Protein AF-A0AAN9HPF9-F1 (afdb_monomer)

Organism: Crotalaria pallida (NCBI:txid3830)

Foldseek 3Di:
DDDDDDPPPPCPPDDQDDQPLLVLDPCSVVLLVVLQPDPDDDDPVVSRVNSVVRSRVSSVVVCVVPPVPLVVQLVVLVVVLVVLVVVCVVPVVPPVSVVVNVVSVVSNVSSVVSVVSRVVVVVVVVLVVVVVVVDPVNVVVVVVVCVVPDPQWDAAPVRDIDRDPVVVVVSVVVVVCCVVVPDDDPPDDDD

Structure (mmCIF, N/CA/C/O backbone):
data_AF-A0AAN9HPF9-F1
#
_entry.id   AF-A0AAN9HPF9-F1
#
loop_
_atom_site.group_PDB
_atom_site.id
_atom_site.type_symbol
_atom_site.label_atom_id
_atom_site.label_alt_id
_atom_site.label_comp_id
_atom_site.label_asym_id
_atom_site.label_entity_id
_atom_site.label_seq_id
_atom_site.pdbx_PDB_ins_code
_atom_site.Cartn_x
_atom_site.Cartn_y
_atom_site.Cartn_z
_atom_site.occupancy
_atom_site.B_iso_or_equiv
_atom_site.auth_seq_id
_atom_site.auth_comp_id
_atom_site.auth_asym_id
_atom_site.auth_atom_id
_atom_site.pdbx_PDB_model_num
ATOM 1 N N . MET A 1 1 ? -34.714 33.821 -4.380 1.00 34.47 1 MET A N 1
ATOM 2 C CA . MET A 1 1 ? -33.682 33.817 -3.322 1.00 34.47 1 MET A CA 1
ATOM 3 C C . MET A 1 1 ? -33.209 32.380 -3.160 1.00 34.47 1 MET A C 1
ATOM 5 O O . MET A 1 1 ? -33.927 31.572 -2.591 1.00 34.47 1 MET A O 1
ATOM 9 N N . ILE A 1 2 ? -32.100 32.025 -3.813 1.00 29.34 2 ILE A N 1
ATOM 10 C CA . ILE A 1 2 ? -31.586 30.650 -3.874 1.00 29.34 2 ILE A CA 1
ATOM 11 C C . ILE A 1 2 ? -30.596 30.497 -2.726 1.00 29.34 2 ILE A C 1
ATOM 13 O O . ILE A 1 2 ? -29.579 31.186 -2.695 1.00 29.34 2 ILE A O 1
ATOM 17 N N . ILE A 1 3 ? -30.919 29.636 -1.765 1.00 29.16 3 ILE A N 1
ATOM 18 C CA . ILE A 1 3 ? -30.018 29.304 -0.664 1.00 29.16 3 ILE A CA 1
ATOM 19 C C . ILE A 1 3 ? -28.915 28.422 -1.253 1.00 29.16 3 ILE A C 1
ATOM 21 O O . ILE A 1 3 ? -29.118 27.238 -1.517 1.00 29.16 3 ILE A O 1
ATOM 25 N N . GLN A 1 4 ? -27.766 29.037 -1.530 1.00 24.73 4 GLN A N 1
ATOM 26 C CA . GLN A 1 4 ? -26.534 28.328 -1.842 1.00 24.73 4 GLN A CA 1
ATOM 27 C C . GLN A 1 4 ? -25.999 27.705 -0.553 1.00 24.73 4 GLN A C 1
ATOM 29 O O . GLN A 1 4 ? -25.743 28.403 0.427 1.00 24.73 4 GLN A O 1
ATOM 34 N N . TRP A 1 5 ? -25.819 26.388 -0.557 1.00 29.19 5 TRP A N 1
ATOM 35 C CA . TRP A 1 5 ? -25.081 25.699 0.491 1.00 29.19 5 TRP A CA 1
ATOM 36 C C . TRP A 1 5 ? -23.593 25.900 0.223 1.00 29.19 5 TRP A C 1
ATOM 38 O O . TRP A 1 5 ? -23.026 25.266 -0.665 1.00 29.19 5 TRP A O 1
ATOM 48 N N . THR A 1 6 ? -22.949 26.792 0.971 1.00 28.62 6 THR A N 1
ATOM 49 C CA . THR A 1 6 ? -21.491 26.810 1.052 1.00 28.62 6 THR A CA 1
ATOM 50 C C . THR A 1 6 ? -21.072 25.600 1.875 1.00 28.62 6 THR A C 1
ATOM 52 O O . THR A 1 6 ? -21.282 25.531 3.086 1.00 28.62 6 THR A O 1
ATOM 55 N N . THR A 1 7 ? -20.523 24.586 1.210 1.00 32.88 7 THR A N 1
ATOM 56 C CA . THR A 1 7 ? -19.863 23.482 1.902 1.00 32.88 7 THR A CA 1
ATOM 57 C C . THR A 1 7 ? -18.667 24.088 2.623 1.00 32.88 7 THR A C 1
ATOM 59 O O . THR A 1 7 ? -17.682 24.477 2.000 1.00 32.88 7 THR A O 1
ATOM 62 N N . ASN A 1 8 ? -18.796 24.263 3.935 1.00 30.77 8 ASN A N 1
ATOM 63 C CA . ASN A 1 8 ? -17.713 24.702 4.794 1.00 30.77 8 ASN A CA 1
ATOM 64 C C . ASN A 1 8 ? -16.688 23.557 4.836 1.00 30.77 8 ASN A C 1
ATOM 66 O O . ASN A 1 8 ? -16.769 22.678 5.693 1.00 30.77 8 ASN A O 1
ATOM 70 N N . ASP A 1 9 ? -15.784 23.526 3.849 1.00 37.81 9 ASP A N 1
ATOM 71 C CA . ASP A 1 9 ? -14.597 22.667 3.795 1.00 37.81 9 ASP A CA 1
ATOM 72 C C . ASP A 1 9 ? -13.624 23.154 4.873 1.00 37.81 9 ASP A C 1
ATOM 74 O O . ASP A 1 9 ? -12.582 23.761 4.626 1.00 37.81 9 ASP A O 1
ATOM 78 N N . ASN A 1 10 ? -14.031 22.948 6.123 1.00 35.84 10 ASN A N 1
ATOM 79 C CA . ASN A 1 10 ? -13.216 23.183 7.289 1.00 35.84 10 ASN A CA 1
ATOM 80 C C . ASN A 1 10 ? -12.222 22.017 7.349 1.00 35.84 10 ASN A C 1
ATOM 82 O O . ASN A 1 10 ? -12.396 21.063 8.114 1.00 35.84 10 ASN A O 1
ATOM 86 N N . ARG A 1 11 ? -11.204 22.070 6.477 1.00 43.28 11 ARG A N 1
ATOM 87 C CA . ARG A 1 11 ? -10.035 21.187 6.469 1.00 43.28 11 ARG A CA 1
ATOM 88 C C . ARG A 1 11 ? -9.267 21.375 7.772 1.00 43.28 11 ARG A C 1
ATOM 90 O O . ARG A 1 11 ? -8.202 21.985 7.812 1.00 43.28 11 ARG A O 1
ATOM 97 N N . ARG A 1 12 ? -9.791 20.811 8.861 1.00 42.09 12 ARG A N 1
ATOM 98 C CA . ARG A 1 12 ? -8.960 20.367 9.978 1.00 42.09 12 ARG A CA 1
ATOM 99 C C . ARG A 1 12 ? -7.917 19.460 9.342 1.00 42.09 12 ARG A C 1
ATOM 101 O O . ARG A 1 12 ? -8.286 18.406 8.826 1.00 42.09 12 ARG A O 1
ATOM 108 N N . GLY A 1 13 ? -6.668 19.927 9.275 1.00 43.53 13 GLY A N 1
ATOM 109 C CA . GLY A 1 13 ? -5.581 19.220 8.603 1.00 43.53 13 GLY A CA 1
ATOM 110 C C . GLY A 1 13 ? -5.638 17.743 8.965 1.00 43.53 13 GLY A C 1
ATOM 111 O O . GLY A 1 13 ? -5.653 17.403 10.150 1.00 43.53 13 GLY A O 1
ATOM 112 N N . HIS A 1 14 ? -5.791 16.881 7.958 1.00 50.06 14 HIS A N 1
ATOM 113 C CA . HIS A 1 14 ? -5.946 15.454 8.196 1.00 50.06 14 HIS A CA 1
ATOM 114 C C . HIS A 1 14 ? -4.788 14.976 9.076 1.00 50.06 14 HIS A C 1
ATOM 116 O O . HIS A 1 14 ? -3.621 15.247 8.776 1.00 50.06 14 HIS A O 1
ATOM 122 N N . SER A 1 15 ? -5.101 14.305 10.190 1.00 56.44 15 SER A N 1
ATOM 123 C CA . SER A 1 15 ? -4.055 13.664 10.979 1.00 56.44 15 SER A CA 1
ATOM 124 C C . SER A 1 15 ? -3.318 12.686 10.069 1.00 56.44 15 SER A C 1
ATOM 126 O O . SER A 1 15 ? -3.923 12.039 9.209 1.00 56.44 15 SER A O 1
ATOM 128 N N . PHE A 1 16 ? -1.994 12.626 10.210 1.00 61.62 16 PHE A N 1
ATOM 129 C CA . PHE A 1 16 ? -1.206 11.658 9.463 1.00 61.62 16 PHE A CA 1
ATOM 130 C C . PHE A 1 16 ? -1.723 10.262 9.795 1.00 61.62 16 PHE A C 1
ATOM 132 O O . PHE A 1 16 ? -1.747 9.866 10.961 1.00 61.62 16 PHE A O 1
ATOM 139 N N . LYS A 1 17 ? -2.163 9.548 8.762 1.00 67.62 17 LYS A N 1
ATOM 140 C CA . LYS A 1 17 ? -2.525 8.143 8.857 1.00 67.62 17 LYS A CA 1
ATOM 141 C C . LYS A 1 17 ? -1.355 7.361 8.306 1.00 67.62 17 LYS A C 1
ATOM 143 O O . LYS A 1 17 ? -0.981 7.542 7.151 1.00 67.62 17 LYS A O 1
ATOM 148 N N . PHE A 1 18 ? -0.772 6.538 9.163 1.00 72.12 18 PHE A N 1
ATOM 149 C CA . PHE A 1 18 ? 0.248 5.599 8.746 1.00 72.12 18 PHE A CA 1
ATOM 150 C C . PHE A 1 18 ? -0.359 4.632 7.737 1.00 72.12 18 PHE A C 1
ATOM 152 O O . PHE A 1 18 ? -1.427 4.084 8.006 1.00 72.12 18 PHE A O 1
ATOM 159 N N . LEU A 1 19 ? 0.286 4.465 6.586 1.00 76.50 19 LEU A N 1
ATOM 160 C CA . LEU A 1 19 ? -0.176 3.555 5.550 1.00 76.50 19 LEU A CA 1
ATOM 161 C C . LEU A 1 19 ? 0.697 2.306 5.564 1.00 76.50 19 LEU A C 1
ATOM 163 O O . LEU A 1 19 ? 1.917 2.404 5.440 1.00 76.50 19 LEU A O 1
ATOM 167 N N . ASP A 1 20 ? 0.070 1.144 5.724 1.00 79.69 20 ASP A N 1
ATOM 168 C CA . ASP A 1 20 ? 0.784 -0.111 5.979 1.00 79.69 20 ASP A CA 1
ATOM 169 C C . ASP A 1 20 ? 1.666 -0.510 4.789 1.00 79.69 20 ASP A C 1
ATOM 171 O O . ASP A 1 20 ? 2.733 -1.091 4.972 1.00 79.69 20 ASP A O 1
ATOM 175 N N . HIS A 1 21 ? 1.280 -0.136 3.565 1.00 79.00 21 HIS A N 1
ATOM 176 C CA . HIS A 1 21 ? 2.067 -0.424 2.364 1.00 79.00 21 HIS A CA 1
ATOM 177 C C . HIS A 1 21 ? 3.417 0.299 2.344 1.00 79.00 21 HIS A C 1
ATOM 179 O O . HIS A 1 21 ? 4.320 -0.164 1.659 1.00 79.00 21 HIS A O 1
ATOM 185 N N . LEU A 1 22 ? 3.591 1.381 3.116 1.00 79.75 22 LEU A N 1
ATOM 186 C CA . LEU A 1 22 ? 4.892 2.043 3.245 1.00 79.75 22 LEU A CA 1
ATOM 187 C C . LEU A 1 22 ? 5.925 1.100 3.860 1.00 79.75 22 LEU A C 1
ATOM 189 O O . LEU A 1 22 ? 7.080 1.159 3.478 1.00 79.75 22 LEU A O 1
ATOM 193 N N . THR A 1 23 ? 5.523 0.181 4.742 1.00 80.81 23 THR A N 1
ATOM 194 C CA . THR A 1 23 ? 6.451 -0.803 5.334 1.00 80.81 23 THR A CA 1
ATOM 195 C C . THR A 1 23 ? 6.979 -1.828 4.338 1.00 80.81 23 THR A C 1
ATOM 197 O O . THR A 1 23 ? 7.963 -2.502 4.627 1.00 80.81 23 THR A O 1
ATOM 200 N N . LEU A 1 24 ? 6.326 -1.955 3.181 1.00 75.94 24 LEU A N 1
ATOM 201 C CA . LEU A 1 24 ? 6.746 -2.854 2.113 1.00 75.94 24 LEU A CA 1
ATOM 202 C C . LEU A 1 24 ? 7.805 -2.211 1.209 1.00 75.94 24 LEU A C 1
ATOM 204 O O . LEU A 1 24 ? 8.430 -2.918 0.423 1.00 75.94 24 LEU A O 1
ATOM 208 N N . ASP A 1 25 ? 8.005 -0.893 1.303 1.00 77.50 25 ASP A N 1
ATOM 209 C CA . ASP A 1 25 ? 9.028 -0.193 0.533 1.00 77.50 25 ASP A CA 1
ATOM 210 C C . ASP A 1 25 ? 10.413 -0.429 1.140 1.00 77.50 25 ASP A C 1
ATOM 212 O O . ASP A 1 25 ? 10.617 -0.247 2.343 1.00 77.50 25 ASP A O 1
ATOM 216 N N . SER A 1 26 ? 11.396 -0.751 0.302 1.00 78.75 26 SER A N 1
ATOM 217 C CA . SER A 1 26 ? 12.798 -0.820 0.718 1.00 78.75 26 SER A CA 1
ATOM 218 C C . SER A 1 26 ? 13.312 0.517 1.266 1.00 78.75 26 SER A C 1
ATOM 220 O O . SER A 1 26 ? 14.105 0.524 2.200 1.00 78.75 26 SER A O 1
ATOM 222 N N . GLU A 1 27 ? 12.826 1.651 0.748 1.00 80.56 27 GLU A N 1
ATOM 223 C CA . GLU A 1 27 ? 13.238 2.995 1.185 1.00 80.56 27 GLU A CA 1
ATOM 224 C C . GLU A 1 27 ? 12.603 3.429 2.512 1.00 80.56 27 GLU A C 1
ATOM 226 O O . GLU A 1 27 ? 12.987 4.460 3.073 1.00 80.56 27 GLU A O 1
ATOM 231 N N . PHE A 1 28 ? 11.630 2.684 3.041 1.00 83.62 28 PHE A N 1
ATOM 232 C CA . PHE A 1 28 ? 10.954 3.058 4.281 1.00 83.62 28 PHE A CA 1
ATOM 233 C C . PHE A 1 28 ? 11.899 3.049 5.477 1.00 83.62 28 PHE A C 1
ATOM 235 O O . PHE A 1 28 ? 11.972 4.038 6.208 1.00 83.62 28 PHE A O 1
ATOM 242 N N . LEU A 1 29 ? 12.639 1.953 5.666 1.00 83.75 29 LEU A N 1
ATOM 243 C CA . LEU A 1 29 ? 13.568 1.829 6.788 1.00 83.75 29 LEU A CA 1
ATOM 244 C C . LEU A 1 29 ? 14.705 2.843 6.681 1.00 83.75 29 LEU A C 1
ATOM 246 O O . LEU A 1 29 ? 15.031 3.473 7.684 1.00 83.75 29 LEU A O 1
ATOM 250 N N . ASP A 1 30 ? 15.232 3.066 5.478 1.00 85.44 30 ASP A N 1
ATOM 251 C CA . ASP A 1 30 ? 16.292 4.048 5.237 1.00 85.44 30 ASP A CA 1
ATOM 252 C C . ASP A 1 30 ? 15.817 5.472 5.555 1.00 85.44 30 ASP A C 1
ATOM 254 O O . ASP A 1 30 ? 16.490 6.223 6.265 1.00 85.44 30 ASP A O 1
ATOM 258 N N . THR A 1 31 ? 14.610 5.827 5.102 1.00 81.62 31 THR A N 1
ATOM 259 C CA . THR A 1 31 ? 13.996 7.136 5.368 1.00 81.62 31 THR A CA 1
ATOM 260 C C . THR A 1 31 ? 13.761 7.336 6.864 1.00 81.62 31 THR A C 1
ATOM 262 O O . THR A 1 31 ? 14.096 8.385 7.415 1.00 81.62 31 THR A O 1
ATOM 265 N N . VAL A 1 32 ? 13.221 6.324 7.552 1.00 84.25 32 VAL A N 1
ATOM 266 C CA . VAL A 1 32 ? 12.986 6.382 9.000 1.00 84.25 32 VAL A CA 1
ATOM 267 C C . VAL A 1 32 ? 14.307 6.483 9.753 1.00 84.25 32 VAL A C 1
ATOM 269 O O . VAL A 1 32 ? 14.435 7.336 10.624 1.00 84.25 32 VAL A O 1
ATOM 272 N N . GLN A 1 33 ? 15.308 5.672 9.412 1.00 85.50 33 GLN A N 1
ATOM 273 C CA . GLN A 1 33 ? 16.602 5.674 10.090 1.00 85.50 33 GLN A CA 1
ATOM 274 C C . GLN A 1 33 ? 17.342 7.001 9.908 1.00 85.50 33 GLN A C 1
ATOM 276 O O . GLN A 1 33 ? 17.985 7.473 10.849 1.00 85.50 33 GLN A O 1
ATOM 281 N N . HIS A 1 34 ? 17.245 7.611 8.726 1.00 83.12 34 HIS A N 1
ATOM 282 C CA . HIS A 1 34 ? 17.829 8.918 8.460 1.00 83.12 34 HIS A CA 1
ATOM 283 C C . HIS A 1 34 ? 17.152 10.021 9.288 1.00 83.12 34 HIS A C 1
ATOM 285 O O . HIS A 1 34 ? 17.839 10.807 9.937 1.00 83.12 34 HIS A O 1
ATOM 291 N N . LEU A 1 35 ? 15.816 10.032 9.334 1.00 82.00 35 LEU A N 1
ATOM 292 C CA . LEU A 1 35 ? 15.024 11.054 10.032 1.00 82.00 35 LEU A CA 1
ATOM 293 C C . LEU A 1 35 ? 14.938 10.846 11.552 1.00 82.00 35 LEU A C 1
ATOM 295 O O . LEU A 1 35 ? 14.602 11.774 12.284 1.00 82.00 35 LEU A O 1
ATOM 299 N N . TRP A 1 36 ? 15.239 9.643 12.047 1.00 82.81 36 TRP A N 1
ATOM 300 C CA . TRP A 1 36 ? 15.218 9.318 13.478 1.00 82.81 36 TRP A CA 1
ATOM 301 C C . TRP A 1 36 ? 16.403 9.902 14.254 1.00 82.81 36 TRP A C 1
ATOM 303 O O . TRP A 1 36 ? 16.372 9.971 15.483 1.00 82.81 36 TRP A O 1
ATOM 313 N N . ARG A 1 37 ? 17.470 10.322 13.566 1.00 74.62 37 ARG A N 1
ATOM 314 C CA . ARG A 1 37 ? 18.684 10.850 14.200 1.00 74.62 37 ARG A CA 1
ATOM 315 C C . ARG A 1 37 ? 18.505 12.313 14.603 1.00 74.62 37 ARG A C 1
ATOM 317 O O . ARG A 1 37 ? 19.059 13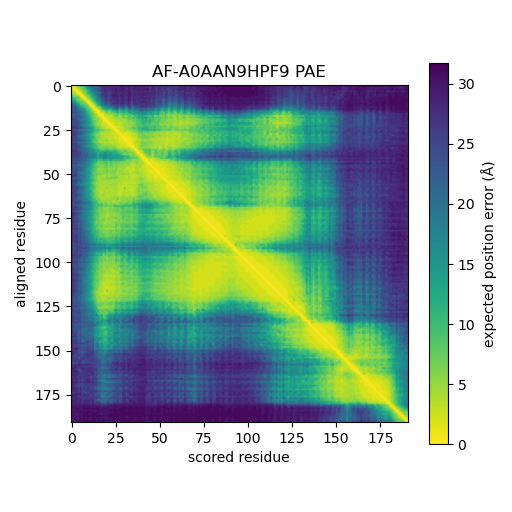.213 13.983 1.00 74.62 37 ARG A O 1
ATOM 324 N N . TYR A 1 38 ? 17.747 12.550 15.671 1.00 71.88 38 TYR A N 1
ATOM 325 C CA . TYR A 1 38 ? 17.700 13.861 16.311 1.00 71.88 38 TYR A CA 1
ATOM 326 C C . TYR A 1 38 ? 18.772 13.985 17.406 1.00 71.88 38 TYR A C 1
ATOM 328 O O . TYR A 1 38 ? 18.664 13.403 18.491 1.00 71.88 38 TYR A O 1
ATOM 336 N N . GLU A 1 39 ? 19.800 14.786 17.125 1.00 68.38 39 GLU A N 1
ATOM 337 C CA . GLU A 1 39 ? 20.907 15.104 18.043 1.00 68.38 39 GLU A CA 1
ATOM 338 C C . GLU A 1 39 ? 20.693 16.413 18.826 1.00 68.38 39 GLU A C 1
ATOM 340 O O . GLU A 1 39 ? 21.634 16.985 19.363 1.00 68.38 39 GLU A O 1
ATOM 345 N N . GLY A 1 40 ? 19.456 16.914 18.906 1.00 70.88 40 GLY A N 1
ATOM 346 C CA . GLY A 1 40 ? 19.167 18.138 19.655 1.00 70.88 40 GLY A CA 1
ATOM 347 C C . GLY A 1 40 ? 19.196 17.961 21.177 1.00 70.88 40 GLY A C 1
ATOM 348 O O . GLY A 1 40 ? 18.996 16.864 21.711 1.00 70.88 40 GLY A O 1
ATOM 349 N N . GLU A 1 41 ? 19.401 19.075 21.879 1.00 73.38 41 GLU A N 1
ATOM 350 C CA . GLU A 1 41 ? 19.368 19.141 23.341 1.00 73.38 41 GLU A CA 1
ATOM 351 C C . GLU A 1 41 ? 17.941 18.971 23.890 1.00 73.38 41 GLU A C 1
ATOM 353 O O . GLU A 1 41 ? 16.961 19.467 23.329 1.00 73.38 41 GLU A O 1
ATOM 358 N N . GLY A 1 42 ? 17.812 18.253 25.008 1.00 79.25 42 GLY A N 1
ATOM 359 C CA . GLY A 1 42 ? 16.541 18.039 25.699 1.00 79.25 42 GLY A CA 1
ATOM 360 C C . GLY A 1 42 ? 16.482 16.713 26.455 1.00 79.25 42 GLY A C 1
ATOM 361 O O . GLY A 1 42 ? 17.362 15.858 26.335 1.00 79.25 42 GLY A O 1
ATOM 362 N N . CYS A 1 43 ? 15.419 16.520 27.240 1.00 83.75 43 CYS A N 1
ATOM 363 C CA . CYS A 1 43 ? 15.184 15.252 27.928 1.00 83.75 43 CYS A CA 1
ATOM 364 C C . CYS A 1 43 ? 14.874 14.125 26.925 1.00 83.75 43 CYS A C 1
ATOM 366 O O . CYS A 1 43 ? 14.443 14.373 25.796 1.00 83.75 43 CYS A O 1
ATOM 368 N N . A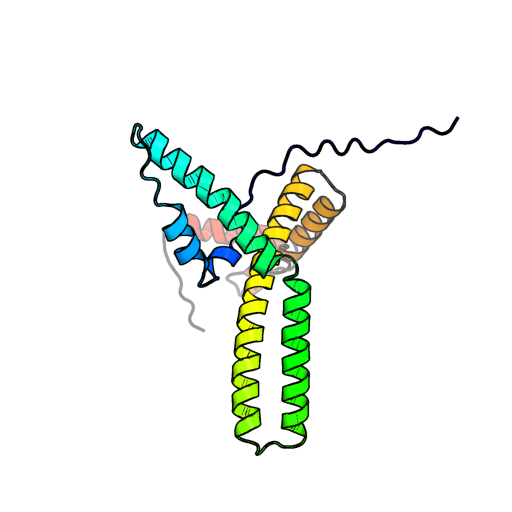LA A 1 44 ? 15.058 12.869 27.339 1.00 82.56 44 ALA A N 1
ATOM 369 C CA . ALA A 1 44 ? 14.851 11.707 26.469 1.00 82.56 44 ALA A CA 1
ATOM 370 C C . ALA A 1 44 ? 13.463 11.698 25.794 1.00 82.56 44 ALA A C 1
ATOM 372 O O . ALA A 1 44 ? 13.361 11.427 24.599 1.00 82.56 44 ALA A O 1
ATOM 373 N N . MET A 1 45 ? 12.409 12.079 26.528 1.00 84.31 45 MET A N 1
ATOM 374 C CA . MET A 1 45 ? 11.045 12.174 25.994 1.00 84.31 45 MET A CA 1
ATOM 375 C C . MET A 1 45 ? 10.911 13.257 24.914 1.00 84.31 45 MET A C 1
ATOM 377 O O . MET A 1 45 ? 10.261 13.042 23.895 1.00 84.31 45 MET A O 1
ATOM 381 N N . PHE A 1 46 ? 11.560 14.410 25.100 1.00 82.81 46 PHE A N 1
ATOM 382 C CA . PHE A 1 46 ? 11.560 15.489 24.113 1.00 82.81 46 PHE A CA 1
ATOM 383 C C . PHE A 1 46 ? 12.280 15.068 22.829 1.00 82.81 46 PHE A C 1
ATOM 385 O O . PHE A 1 46 ? 11.753 15.262 21.736 1.00 82.81 46 PHE A O 1
ATOM 392 N N . ARG A 1 47 ? 13.443 14.419 22.952 1.00 82.00 47 ARG A N 1
ATOM 393 C CA . ARG A 1 47 ? 14.207 13.904 21.803 1.00 82.00 47 ARG A CA 1
ATOM 394 C C . ARG A 1 47 ? 13.417 12.855 21.021 1.00 82.00 47 ARG A C 1
ATOM 396 O O . ARG A 1 47 ? 13.382 12.900 19.793 1.00 82.00 47 ARG A O 1
ATOM 403 N N . PHE A 1 48 ? 12.728 11.959 21.726 1.00 81.81 48 PHE A N 1
ATOM 404 C 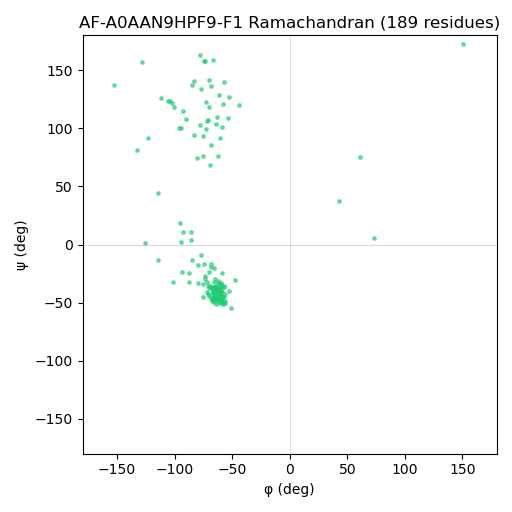CA . PHE A 1 48 ? 11.835 10.971 21.123 1.00 81.81 48 PHE A CA 1
ATOM 405 C C . PHE A 1 48 ? 10.671 11.629 20.364 1.00 81.81 48 PHE A C 1
ATOM 407 O O . PHE A 1 48 ? 10.464 11.345 19.185 1.00 81.81 48 PHE A O 1
ATOM 414 N N . MET A 1 49 ? 9.962 12.569 20.999 1.00 83.38 49 MET A N 1
ATOM 415 C CA . MET A 1 49 ? 8.856 13.300 20.368 1.00 83.38 49 MET A CA 1
ATOM 416 C C . MET A 1 49 ? 9.312 14.077 19.127 1.00 83.38 49 MET A C 1
ATOM 418 O O . MET A 1 49 ? 8.664 14.001 18.085 1.00 83.38 49 MET A O 1
ATOM 422 N N . ARG A 1 50 ? 10.462 14.760 19.192 1.00 83.00 50 ARG A N 1
ATOM 423 C CA . ARG A 1 50 ? 11.042 15.473 18.043 1.00 83.00 50 ARG A CA 1
ATOM 424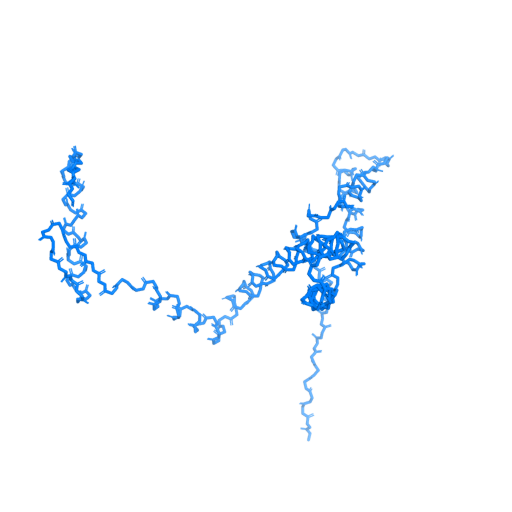 C C . ARG A 1 50 ? 11.432 14.550 16.897 1.00 83.00 50 ARG A C 1
ATOM 426 O O . ARG A 1 50 ? 11.287 14.938 15.740 1.00 83.00 50 ARG A O 1
ATOM 433 N N . SER A 1 51 ? 11.903 13.345 17.202 1.00 81.38 51 SER A N 1
ATOM 434 C CA . SER A 1 51 ? 12.229 12.340 16.184 1.00 81.38 51 SER A CA 1
ATOM 435 C C . SER A 1 51 ? 10.960 11.852 15.472 1.00 81.38 51 SER A C 1
ATOM 437 O O . SER A 1 51 ? 10.922 11.772 14.246 1.00 81.38 51 SER A O 1
ATOM 439 N N . LEU A 1 52 ? 9.870 11.619 16.215 1.00 81.75 52 LEU A N 1
ATOM 440 C CA . LEU A 1 52 ? 8.567 11.272 15.632 1.00 81.75 52 LEU A CA 1
ATOM 441 C C . LEU A 1 52 ? 7.974 12.405 14.780 1.00 81.75 52 LEU A C 1
ATOM 443 O O . LEU A 1 52 ? 7.418 12.148 13.710 1.00 81.75 52 LEU A O 1
ATOM 447 N N . GLU A 1 53 ? 8.108 13.657 15.225 1.00 82.56 53 GLU A N 1
ATOM 448 C CA . GLU A 1 53 ? 7.667 14.829 14.459 1.00 82.56 53 GLU A CA 1
ATOM 449 C C . GLU A 1 53 ? 8.400 14.964 13.117 1.00 82.56 53 GLU A C 1
ATOM 451 O O . GLU A 1 53 ? 7.782 15.398 12.147 1.00 82.56 53 GLU A O 1
ATOM 456 N N . GLN A 1 54 ? 9.671 14.556 13.039 1.00 82.94 54 GLN A N 1
ATOM 457 C CA . GLN A 1 54 ? 10.482 14.592 11.814 1.00 82.94 54 GLN A CA 1
ATOM 458 C C . GLN A 1 54 ? 10.191 13.438 10.855 1.00 82.94 54 GLN A C 1
ATOM 460 O O . GLN A 1 54 ? 10.212 13.630 9.640 1.00 82.94 54 GLN A O 1
ATOM 465 N N . ILE A 1 55 ? 9.854 12.254 11.372 1.00 84.94 55 ILE A N 1
ATOM 466 C CA . ILE A 1 55 ? 9.453 11.124 10.523 1.00 84.94 55 ILE A CA 1
ATOM 467 C C . ILE A 1 55 ? 8.176 11.452 9.746 1.00 84.94 55 ILE A C 1
ATOM 469 O O . ILE A 1 55 ? 8.058 11.117 8.569 1.00 84.94 55 ILE A O 1
ATOM 473 N N . LYS A 1 56 ? 7.208 12.110 10.392 1.00 81.81 56 LYS A N 1
ATOM 474 C CA . LYS A 1 56 ? 5.890 12.396 9.810 1.00 81.81 56 LYS A CA 1
ATOM 475 C C . LYS A 1 56 ? 5.951 13.067 8.421 1.00 81.81 56 LYS A C 1
ATOM 477 O O . LYS A 1 56 ? 5.337 12.519 7.506 1.00 81.81 56 LYS A O 1
ATOM 482 N N . PRO A 1 57 ? 6.647 14.202 8.205 1.00 82.75 57 PRO A N 1
ATOM 483 C CA . PRO A 1 57 ? 6.766 14.802 6.877 1.00 82.75 57 PRO A CA 1
ATOM 484 C C . PRO A 1 57 ? 7.518 13.903 5.889 1.00 82.75 57 PRO A C 1
ATOM 486 O O . PRO A 1 57 ? 7.106 13.828 4.737 1.00 82.75 57 PRO A O 1
ATOM 489 N N . GLY A 1 58 ? 8.543 13.168 6.332 1.00 83.25 58 GLY A N 1
ATOM 490 C CA . GLY A 1 58 ? 9.269 12.228 5.473 1.00 83.25 58 GLY A CA 1
ATOM 491 C C . GLY A 1 58 ? 8.403 11.082 4.955 1.00 83.25 58 GLY A C 1
ATOM 492 O O . GLY A 1 58 ? 8.464 10.744 3.777 1.00 83.25 58 GLY A O 1
ATOM 493 N N . LEU A 1 59 ? 7.531 10.526 5.800 1.00 81.94 59 LEU A N 1
ATOM 494 C CA . LEU A 1 59 ? 6.577 9.495 5.383 1.00 81.94 59 LEU A CA 1
ATOM 495 C C . LEU A 1 59 ? 5.472 10.049 4.481 1.00 81.94 59 LEU A C 1
ATOM 497 O O . LEU A 1 59 ? 5.030 9.357 3.565 1.00 81.94 59 LEU A O 1
ATOM 501 N N . ILE A 1 60 ? 5.022 11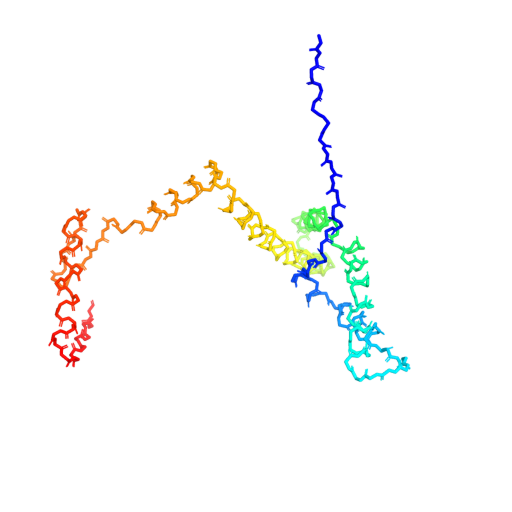.287 4.716 1.00 81.50 60 ILE A N 1
ATOM 502 C CA . ILE A 1 60 ? 4.070 11.961 3.821 1.00 81.50 60 ILE A CA 1
ATOM 503 C C . ILE A 1 60 ? 4.692 12.135 2.436 1.00 81.50 60 ILE A C 1
ATOM 505 O O . ILE A 1 60 ? 4.046 11.818 1.440 1.00 81.50 60 ILE A O 1
ATOM 509 N N . ASP A 1 61 ? 5.933 12.606 2.379 1.00 83.44 61 ASP A N 1
ATOM 510 C CA . ASP A 1 61 ? 6.664 12.829 1.137 1.00 83.44 61 ASP A CA 1
ATOM 511 C C . ASP A 1 61 ? 6.946 11.510 0.395 1.00 83.44 61 ASP A C 1
ATOM 513 O O . ASP A 1 61 ? 6.638 11.394 -0.790 1.00 83.44 61 ASP A O 1
ATOM 517 N N . LEU A 1 62 ? 7.397 10.463 1.097 1.00 82.44 62 LEU A N 1
ATOM 518 C CA . LEU A 1 62 ? 7.564 9.123 0.519 1.00 82.44 62 LEU A CA 1
ATOM 519 C C . LEU A 1 62 ? 6.248 8.603 -0.081 1.00 82.44 62 LEU A C 1
ATOM 521 O O . LEU A 1 62 ? 6.214 8.130 -1.220 1.00 82.44 62 LEU A O 1
ATOM 525 N N . ASN A 1 63 ? 5.142 8.757 0.650 1.00 82.38 63 ASN A N 1
ATOM 526 C CA . ASN A 1 63 ? 3.825 8.365 0.166 1.00 82.38 63 ASN A CA 1
ATOM 527 C C . ASN A 1 63 ? 3.394 9.170 -1.070 1.00 82.38 63 ASN A C 1
ATOM 529 O O . ASN A 1 63 ? 2.883 8.599 -2.032 1.00 82.38 63 ASN A O 1
ATOM 533 N N . GLN A 1 64 ? 3.616 10.485 -1.072 1.00 79.25 64 GLN A N 1
ATOM 534 C CA . GLN A 1 64 ? 3.272 11.348 -2.203 1.00 79.25 64 GLN A CA 1
ATOM 535 C C . GLN A 1 64 ? 4.108 11.039 -3.448 1.00 79.25 64 GLN A C 1
ATOM 537 O O . GLN A 1 64 ? 3.559 11.009 -4.547 1.00 79.25 64 GLN A O 1
ATOM 542 N N . ARG A 1 65 ? 5.407 10.774 -3.287 1.00 79.44 65 ARG A N 1
ATOM 543 C CA . ARG A 1 65 ? 6.318 10.464 -4.396 1.00 79.44 65 ARG A CA 1
ATOM 544 C C . ARG A 1 65 ? 6.035 9.099 -5.016 1.00 79.44 65 ARG A C 1
ATOM 546 O O . ARG A 1 65 ? 6.024 8.955 -6.240 1.00 79.44 65 ARG A O 1
ATOM 553 N N . LYS A 1 66 ? 5.807 8.077 -4.190 1.00 73.75 66 LYS A N 1
ATOM 554 C CA . LYS A 1 66 ? 5.736 6.695 -4.680 1.00 73.75 66 LYS A CA 1
ATOM 555 C C . LYS A 1 66 ? 4.328 6.146 -4.838 1.00 73.75 66 LYS A C 1
ATOM 557 O O . LYS A 1 66 ? 4.105 5.383 -5.774 1.00 73.75 66 LYS A O 1
ATOM 562 N N . TYR A 1 67 ? 3.385 6.561 -4.006 1.00 72.62 67 TYR A N 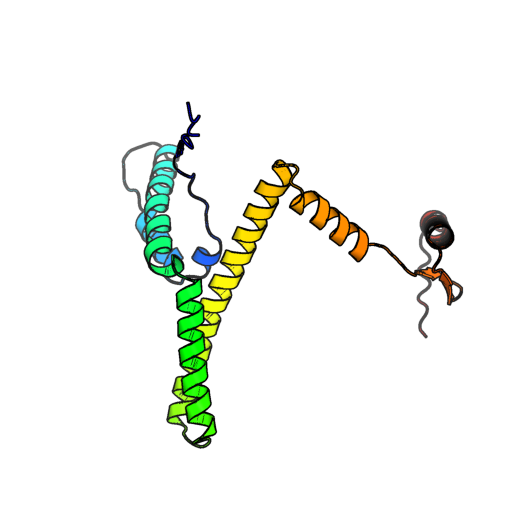1
ATOM 563 C CA . TYR A 1 67 ? 2.119 5.846 -3.846 1.00 72.62 67 TYR A CA 1
ATOM 564 C C . TYR A 1 67 ? 0.873 6.709 -4.063 1.00 72.62 67 TYR A C 1
ATOM 566 O O . TYR A 1 67 ? -0.238 6.195 -3.977 1.00 72.62 67 TYR A O 1
ATOM 574 N N . ARG A 1 68 ? 1.030 7.998 -4.396 1.00 75.94 68 ARG A N 1
ATOM 575 C CA . ARG A 1 68 ? -0.101 8.889 -4.708 1.00 75.94 68 ARG A CA 1
ATOM 576 C C . ARG A 1 68 ? -0.976 8.352 -5.841 1.00 75.94 68 ARG A C 1
ATOM 578 O O . ARG A 1 68 ? -2.194 8.381 -5.716 1.00 75.94 68 ARG A O 1
ATOM 585 N N . ASP A 1 69 ? -0.341 7.825 -6.884 1.00 81.69 69 ASP A N 1
ATOM 586 C CA . ASP A 1 69 ? -1.001 7.283 -8.074 1.00 81.69 69 ASP A CA 1
ATOM 587 C C . ASP A 1 69 ? -0.767 5.769 -8.185 1.00 81.69 69 ASP A C 1
ATOM 589 O O . ASP A 1 69 ? -0.429 5.249 -9.248 1.00 81.69 69 ASP A O 1
ATOM 593 N N . ILE A 1 70 ? -0.896 5.053 -7.063 1.00 84.50 70 ILE A N 1
ATOM 594 C CA . ILE A 1 70 ? -0.663 3.603 -7.007 1.00 84.50 70 ILE A CA 1
ATOM 595 C C . ILE A 1 70 ? -1.558 2.832 -7.989 1.00 84.50 70 ILE A C 1
ATOM 597 O O . ILE A 1 70 ? -1.083 1.907 -8.638 1.00 84.50 70 ILE A O 1
ATOM 601 N N . ASP A 1 71 ? -2.800 3.286 -8.181 1.00 82.44 71 ASP A N 1
ATOM 602 C CA . ASP A 1 71 ? -3.751 2.706 -9.136 1.00 82.44 71 ASP A CA 1
ATOM 603 C C . ASP A 1 71 ? -3.292 2.890 -10.593 1.00 82.44 71 ASP A C 1
ATOM 605 O O . ASP A 1 71 ? -3.457 2.005 -11.431 1.00 82.44 71 ASP A O 1
ATOM 609 N N . LEU A 1 72 ? -2.695 4.045 -10.913 1.00 86.38 72 LEU A N 1
ATOM 610 C CA . LEU A 1 72 ? -2.152 4.303 -12.247 1.00 86.38 72 LEU A CA 1
ATOM 611 C C . LEU A 1 72 ? -0.886 3.479 -12.484 1.00 86.38 72 LEU A C 1
ATOM 613 O O . LEU A 1 72 ? -0.708 2.941 -13.572 1.00 86.38 72 LEU A O 1
ATOM 617 N N . LYS A 1 73 ? -0.021 3.363 -11.470 1.00 86.19 73 LYS A N 1
ATOM 618 C CA . LYS A 1 73 ? 1.205 2.562 -11.549 1.00 86.19 73 LYS A CA 1
ATOM 619 C C . LYS A 1 73 ? 0.910 1.074 -11.690 1.00 86.19 73 LYS A C 1
ATOM 621 O O . LYS A 1 73 ? 1.584 0.417 -12.474 1.00 86.19 73 LYS A O 1
ATOM 626 N N . GLU A 1 74 ? -0.091 0.556 -10.978 1.00 90.38 74 GLU A N 1
ATOM 627 C CA . GLU A 1 74 ? -0.537 -0.835 -11.123 1.00 90.38 74 GLU A CA 1
ATOM 628 C C . GLU A 1 74 ? -1.004 -1.095 -12.554 1.00 90.38 74 GLU A C 1
ATOM 630 O O . GLU A 1 74 ? -0.500 -2.015 -13.199 1.00 90.38 74 GLU A O 1
ATOM 635 N N . ARG A 1 75 ? -1.843 -0.205 -13.098 1.00 89.88 75 ARG A N 1
ATOM 636 C CA . ARG A 1 75 ? -2.303 -0.307 -14.484 1.00 89.88 75 ARG A CA 1
ATOM 637 C C . ARG A 1 75 ? -1.152 -0.245 -15.481 1.00 89.88 75 ARG A C 1
ATOM 639 O O . ARG A 1 75 ? -1.074 -1.082 -16.364 1.00 89.88 75 ARG A O 1
ATOM 646 N N . GLN A 1 76 ? -0.227 0.698 -15.318 1.00 91.88 76 GLN A N 1
ATOM 647 C CA . GLN A 1 76 ? 0.939 0.816 -16.196 1.00 91.88 76 GLN A CA 1
ATOM 648 C C . GLN A 1 76 ? 1.844 -0.420 -16.133 1.00 91.88 76 GLN A C 1
ATOM 650 O O . GLN A 1 76 ? 2.325 -0.876 -17.167 1.00 91.88 76 GLN A O 1
ATOM 655 N N . ALA A 1 77 ? 2.095 -0.964 -14.939 1.00 91.38 77 ALA A N 1
ATOM 656 C CA . ALA A 1 77 ? 2.899 -2.173 -14.777 1.00 91.38 77 ALA A CA 1
ATOM 657 C C . ALA A 1 77 ? 2.207 -3.392 -15.405 1.00 91.38 77 ALA A C 1
ATOM 659 O O . ALA A 1 77 ? 2.868 -4.229 -16.019 1.00 91.38 77 ALA A O 1
ATOM 660 N N . ARG A 1 78 ? 0.877 -3.457 -15.304 1.00 92.56 78 ARG A N 1
ATOM 661 C CA . ARG A 1 78 ? 0.061 -4.484 -15.947 1.00 92.56 78 ARG A CA 1
ATOM 662 C C . ARG A 1 78 ? 0.084 -4.362 -17.468 1.00 92.56 78 ARG A C 1
ATOM 664 O O . ARG A 1 78 ? 0.395 -5.341 -18.131 1.00 92.56 78 ARG A O 1
ATOM 671 N N . ASP A 1 79 ? -0.145 -3.168 -18.008 1.00 93.88 79 ASP A N 1
ATOM 672 C CA . ASP A 1 79 ? -0.124 -2.916 -19.453 1.00 93.88 79 ASP A CA 1
ATOM 673 C C . ASP A 1 79 ? 1.250 -3.274 -20.052 1.00 93.88 79 ASP A C 1
ATOM 675 O O . ASP A 1 79 ? 1.333 -3.901 -21.107 1.00 93.88 79 ASP A O 1
ATOM 679 N N . LYS A 1 80 ? 2.349 -2.939 -19.356 1.00 92.88 80 LYS A N 1
ATOM 680 C CA . LYS A 1 80 ? 3.705 -3.364 -19.749 1.00 92.88 80 LYS A CA 1
ATOM 681 C C . LYS A 1 80 ? 3.833 -4.888 -19.791 1.00 92.88 80 LYS A C 1
ATOM 683 O O . LYS A 1 80 ? 4.388 -5.419 -20.751 1.00 92.88 80 LYS A O 1
ATOM 688 N N . LEU A 1 81 ? 3.358 -5.580 -18.752 1.00 92.69 81 LEU A N 1
ATOM 689 C CA . LEU A 1 81 ? 3.412 -7.038 -18.674 1.00 92.69 81 LEU A CA 1
ATOM 690 C C . LEU A 1 81 ? 2.602 -7.682 -19.806 1.00 92.69 81 LEU A C 1
ATOM 692 O O . LEU A 1 81 ? 3.108 -8.593 -20.455 1.00 92.69 81 LEU A O 1
ATOM 696 N N . ASP A 1 82 ? 1.406 -7.164 -20.089 1.00 93.25 82 ASP A N 1
ATOM 697 C CA . ASP A 1 82 ? 0.527 -7.648 -21.157 1.00 93.25 82 ASP A CA 1
ATOM 698 C C . ASP A 1 82 ? 1.184 -7.483 -22.540 1.00 93.25 82 ASP A C 1
ATOM 700 O O . ASP A 1 82 ? 1.156 -8.405 -23.356 1.00 93.25 82 ASP A O 1
ATOM 704 N N . VAL A 1 83 ? 1.858 -6.353 -22.792 1.00 93.81 83 VAL A N 1
ATOM 705 C CA . VAL A 1 83 ? 2.618 -6.128 -24.036 1.00 93.81 83 VAL A CA 1
ATOM 706 C C . VAL A 1 83 ? 3.763 -7.132 -24.183 1.00 93.81 83 VAL A C 1
ATOM 708 O O . VAL A 1 83 ? 3.924 -7.727 -25.248 1.00 93.81 83 VAL A O 1
ATOM 711 N N . ILE A 1 84 ? 4.550 -7.350 -23.125 1.00 91.12 84 ILE A N 1
ATOM 712 C CA . ILE A 1 84 ? 5.682 -8.289 -23.158 1.00 91.12 84 ILE A CA 1
ATOM 713 C C . ILE A 1 84 ? 5.185 -9.727 -23.345 1.00 91.12 84 ILE A C 1
ATOM 715 O O . ILE A 1 84 ? 5.772 -10.485 -24.115 1.00 91.12 84 ILE A O 1
ATOM 719 N N . GLN A 1 85 ? 4.091 -10.101 -22.681 1.00 90.75 85 GLN A N 1
ATOM 720 C CA . GLN A 1 85 ? 3.472 -11.414 -22.845 1.00 90.75 85 GLN A CA 1
ATOM 721 C C . GLN A 1 85 ? 2.905 -11.605 -24.254 1.00 90.75 85 GLN A C 1
ATOM 723 O O . GLN A 1 85 ? 3.052 -12.693 -24.803 1.00 90.75 85 GLN A O 1
ATOM 728 N N . GLY A 1 86 ? 2.341 -10.560 -24.869 1.00 90.81 86 GLY A N 1
ATOM 729 C CA . GLY A 1 86 ? 1.942 -10.575 -26.279 1.00 90.81 86 GLY A CA 1
ATOM 730 C C . GLY A 1 86 ? 3.127 -10.827 -27.216 1.00 90.81 86 GLY A C 1
ATOM 731 O O . GLY A 1 86 ? 3.083 -11.743 -28.028 1.00 90.81 86 GLY A O 1
ATOM 732 N N . MET A 1 87 ? 4.240 -10.108 -27.031 1.00 89.00 87 MET A N 1
ATOM 733 C CA . MET A 1 87 ? 5.469 -10.336 -27.814 1.00 89.00 87 MET A CA 1
ATOM 734 C C . MET A 1 87 ? 6.025 -11.759 -27.643 1.00 89.00 87 MET A C 1
ATOM 736 O O . MET A 1 87 ? 6.573 -12.334 -28.580 1.00 89.00 87 MET A O 1
ATOM 740 N N . LEU A 1 88 ? 5.880 -12.341 -26.451 1.00 89.50 88 LEU A N 1
ATOM 741 C CA . LEU A 1 88 ? 6.305 -13.709 -26.155 1.00 89.50 88 LEU A CA 1
ATOM 742 C C . LEU A 1 88 ? 5.378 -14.769 -26.776 1.00 89.50 88 LEU A C 1
ATOM 744 O O . LEU A 1 88 ? 5.821 -15.884 -27.038 1.00 89.50 88 LEU A O 1
ATOM 748 N N . GLN A 1 89 ? 4.099 -14.448 -26.997 1.00 87.50 89 GLN A N 1
ATOM 749 C CA . GLN A 1 89 ? 3.181 -15.318 -27.741 1.00 87.50 89 GLN A CA 1
ATOM 750 C C . GLN A 1 89 ? 3.575 -15.399 -29.220 1.00 87.50 89 GLN A C 1
ATOM 752 O O . GLN A 1 89 ? 3.495 -16.482 -29.800 1.00 87.50 89 GLN A O 1
ATOM 757 N N . ASP A 1 90 ? 4.047 -14.288 -29.792 1.00 87.31 90 ASP A N 1
ATOM 758 C CA . ASP A 1 90 ? 4.512 -14.217 -31.181 1.00 87.31 90 ASP A CA 1
ATOM 759 C C . ASP A 1 90 ? 5.900 -14.865 -31.378 1.00 87.31 90 ASP A C 1
ATOM 761 O O . ASP A 1 90 ? 6.146 -15.486 -32.414 1.00 87.31 90 ASP A O 1
ATOM 765 N N . ASP A 1 91 ? 6.799 -14.779 -30.385 1.00 87.31 91 ASP A N 1
ATOM 766 C CA . ASP A 1 91 ? 8.130 -15.418 -30.396 1.00 87.31 91 ASP A CA 1
ATOM 767 C C . ASP A 1 91 ? 8.443 -16.178 -29.079 1.00 87.31 91 ASP A C 1
ATOM 769 O O . ASP A 1 91 ? 9.162 -15.680 -28.200 1.00 87.31 91 ASP A O 1
ATOM 773 N N . PRO A 1 92 ? 7.941 -17.422 -28.925 1.00 84.31 92 PRO A N 1
ATOM 774 C CA . PRO A 1 92 ? 8.027 -18.172 -27.666 1.00 84.31 92 PRO A CA 1
ATOM 775 C C . PRO A 1 92 ? 9.434 -18.624 -27.255 1.00 84.31 92 PRO A C 1
ATOM 777 O O . PRO A 1 92 ? 9.654 -18.960 -26.088 1.00 84.31 92 PRO A O 1
ATOM 780 N N . MET A 1 93 ? 10.390 -18.670 -28.189 1.00 87.06 93 MET A N 1
ATOM 781 C CA . MET A 1 93 ? 11.753 -19.171 -27.936 1.00 87.06 93 MET A CA 1
ATOM 782 C C . MET A 1 93 ? 12.743 -18.057 -27.584 1.00 87.06 93 MET A C 1
ATOM 784 O O . MET A 1 93 ? 13.928 -18.309 -27.342 1.00 87.06 93 MET A O 1
ATOM 788 N N . ASN A 1 94 ? 12.264 -16.819 -27.498 1.00 88.75 94 ASN A N 1
ATOM 789 C CA . ASN A 1 94 ? 13.094 -15.665 -27.226 1.00 88.75 94 ASN A CA 1
ATOM 790 C C . ASN A 1 94 ? 13.518 -15.584 -25.753 1.00 88.75 94 ASN A C 1
ATOM 792 O O . ASN A 1 94 ? 12.839 -15.021 -24.892 1.00 88.75 94 ASN A O 1
ATOM 796 N N . THR A 1 95 ? 14.694 -16.130 -25.455 1.00 86.94 95 THR A N 1
ATOM 797 C CA . THR A 1 95 ? 15.262 -16.139 -24.095 1.00 86.94 95 THR A CA 1
ATOM 798 C C . THR A 1 95 ? 15.469 -14.744 -23.492 1.00 86.94 95 THR A C 1
ATOM 800 O O . THR A 1 95 ? 15.477 -14.607 -22.268 1.00 86.94 95 THR A O 1
ATOM 803 N N . HIS A 1 96 ? 15.622 -13.705 -24.319 1.00 89.56 96 HIS A N 1
ATOM 804 C CA . HIS A 1 96 ? 15.740 -12.323 -23.858 1.00 89.56 96 HIS A CA 1
ATOM 805 C C . HIS A 1 96 ? 14.380 -11.768 -23.415 1.00 89.56 96 HIS A C 1
ATOM 807 O O . HIS A 1 96 ? 14.282 -11.215 -22.319 1.00 89.56 96 HIS A O 1
ATOM 813 N N . LEU A 1 97 ? 13.318 -11.995 -24.198 1.00 87.12 97 LEU A N 1
ATOM 814 C CA . LEU A 1 97 ? 11.953 -11.624 -23.808 1.00 87.12 97 LEU A CA 1
ATOM 815 C C . LEU A 1 97 ? 11.503 -12.349 -22.534 1.00 87.12 97 LEU A C 1
ATOM 817 O O . LEU A 1 97 ? 10.901 -11.717 -21.674 1.00 87.12 97 LEU A O 1
ATOM 821 N N . HIS A 1 98 ? 11.876 -13.620 -22.340 1.00 88.88 98 HIS A N 1
ATOM 822 C CA . HIS A 1 98 ? 11.610 -14.345 -21.083 1.00 88.88 98 HIS A CA 1
ATOM 823 C C . HIS A 1 98 ? 12.246 -13.681 -19.851 1.00 88.88 98 HIS A C 1
ATOM 825 O O . HIS A 1 98 ? 11.654 -13.679 -18.771 1.00 88.88 98 HIS A O 1
ATOM 831 N N . LYS A 1 99 ? 13.452 -13.108 -19.979 1.00 91.94 99 LYS A N 1
ATOM 832 C CA . LYS A 1 99 ? 14.092 -12.376 -18.870 1.00 91.94 99 LYS A CA 1
ATOM 833 C C . LYS A 1 99 ? 13.341 -11.086 -18.552 1.00 91.94 99 LYS A C 1
ATOM 835 O O . LYS A 1 99 ? 13.046 -10.838 -17.386 1.00 91.94 99 LYS A O 1
ATOM 840 N N . ILE A 1 100 ? 12.994 -10.320 -19.585 1.00 91.12 100 ILE A N 1
ATOM 841 C CA . ILE A 1 100 ? 12.242 -9.068 -19.442 1.00 91.12 100 ILE A CA 1
ATOM 842 C C . ILE A 1 100 ? 10.853 -9.338 -18.850 1.00 91.12 100 ILE A C 1
ATOM 844 O O . ILE A 1 100 ? 10.418 -8.622 -17.954 1.00 91.12 100 ILE A O 1
ATOM 848 N N . GLU A 1 101 ? 10.174 -10.398 -19.290 1.00 93.00 101 GLU A N 1
ATOM 849 C CA . GLU A 1 101 ? 8.873 -10.812 -18.757 1.00 93.00 101 GLU A CA 1
ATOM 850 C C . GLU A 1 101 ? 8.958 -11.111 -17.263 1.00 93.00 101 GLU A C 1
ATOM 852 O O . GLU A 1 101 ? 8.138 -10.628 -16.484 1.00 93.00 101 GLU A O 1
ATOM 857 N N . LYS A 1 102 ? 9.995 -11.841 -16.842 1.00 92.56 102 LYS A N 1
ATOM 858 C CA . LYS A 1 102 ? 10.213 -12.165 -15.433 1.00 92.56 102 LYS A CA 1
ATOM 859 C C . LYS A 1 102 ? 10.433 -10.913 -14.580 1.00 92.56 102 LYS A C 1
ATOM 861 O O . LYS A 1 102 ? 9.929 -10.847 -13.457 1.00 92.56 102 LYS A O 1
ATOM 866 N N . GLU A 1 103 ? 11.179 -9.936 -15.090 1.00 93.06 103 GLU A N 1
ATOM 867 C CA . GLU A 1 103 ? 11.419 -8.655 -14.416 1.00 93.06 103 GLU A CA 1
ATOM 868 C C . GLU A 1 103 ? 10.138 -7.815 -14.331 1.00 93.06 103 GLU A C 1
ATOM 870 O O . GLU A 1 103 ? 9.762 -7.390 -13.238 1.00 93.06 103 GLU A O 1
ATOM 875 N N . ALA A 1 104 ? 9.408 -7.671 -15.439 1.00 91.81 104 ALA A N 1
ATOM 876 C CA . ALA A 1 104 ? 8.135 -6.952 -15.483 1.00 91.81 104 ALA A CA 1
ATOM 877 C C . ALA A 1 104 ? 7.073 -7.598 -14.582 1.00 91.81 104 ALA A C 1
ATOM 879 O O . ALA A 1 104 ? 6.324 -6.907 -13.892 1.00 91.81 104 ALA A O 1
ATOM 880 N N . ARG A 1 105 ? 7.037 -8.934 -14.518 1.00 92.69 105 ARG A N 1
ATOM 881 C CA . ARG A 1 105 ? 6.139 -9.681 -13.630 1.00 92.69 105 ARG A CA 1
ATOM 882 C C . ARG A 1 105 ? 6.452 -9.402 -12.163 1.00 92.69 105 ARG A C 1
ATOM 884 O O . ARG A 1 105 ? 5.530 -9.273 -11.358 1.00 92.69 105 ARG A O 1
ATOM 891 N N . LYS A 1 106 ? 7.738 -9.311 -11.813 1.00 92.50 106 LYS A N 1
ATOM 892 C CA . LYS A 1 106 ? 8.177 -8.955 -10.461 1.00 92.50 106 LYS A CA 1
ATOM 893 C C . LYS A 1 106 ? 7.776 -7.516 -10.114 1.00 92.50 106 LYS A C 1
ATOM 895 O O . LYS A 1 106 ? 7.165 -7.323 -9.067 1.00 92.50 106 LYS A O 1
ATOM 900 N N . GLU A 1 107 ? 8.038 -6.549 -10.999 1.00 90.12 107 GLU A N 1
ATOM 901 C CA . GLU A 1 107 ? 7.629 -5.140 -10.829 1.00 90.12 107 GLU A CA 1
ATOM 902 C C . GLU A 1 107 ? 6.110 -5.030 -10.618 1.00 90.12 107 GLU A C 1
ATOM 904 O O . GLU A 1 107 ? 5.652 -4.442 -9.638 1.00 90.12 107 GLU A O 1
ATOM 909 N N . HIS A 1 108 ? 5.320 -5.665 -11.489 1.00 91.94 108 HIS A N 1
ATOM 910 C CA . HIS A 1 108 ? 3.864 -5.687 -11.372 1.00 91.94 108 HIS A CA 1
ATOM 911 C C . HIS A 1 108 ? 3.405 -6.295 -10.042 1.00 91.94 108 HIS A C 1
ATOM 913 O O . HIS A 1 108 ? 2.535 -5.734 -9.379 1.00 91.94 108 HIS A O 1
ATOM 919 N N . TYR A 1 109 ? 3.996 -7.417 -9.622 1.00 91.00 109 TYR A N 1
ATOM 920 C CA . TYR A 1 109 ? 3.635 -8.061 -8.361 1.00 91.00 109 TYR A CA 1
ATOM 921 C C . TYR A 1 109 ? 3.888 -7.151 -7.152 1.00 91.00 109 TYR A C 1
ATOM 923 O O . TYR A 1 109 ? 3.025 -7.048 -6.281 1.00 91.00 109 TYR A O 1
ATOM 931 N N . GLU A 1 110 ? 5.028 -6.463 -7.098 1.00 88.31 110 GLU A N 1
ATOM 932 C CA . GLU A 1 110 ? 5.362 -5.543 -6.003 1.00 88.31 110 GLU A CA 1
ATOM 933 C C . GLU A 1 110 ? 4.371 -4.371 -5.919 1.00 88.31 110 GLU A C 1
ATOM 935 O O . GLU A 1 110 ? 3.832 -4.082 -4.845 1.00 88.31 110 GLU A O 1
ATOM 940 N N . VAL A 1 111 ? 4.061 -3.741 -7.058 1.00 87.81 111 VAL A N 1
ATOM 941 C CA . VAL A 1 111 ? 3.091 -2.635 -7.123 1.00 87.81 111 VAL A CA 1
ATOM 942 C C . VAL A 1 111 ? 1.681 -3.114 -6.770 1.00 87.81 111 VAL A C 1
ATOM 944 O O . VAL A 1 111 ? 0.982 -2.455 -5.999 1.00 87.81 111 VAL A O 1
ATOM 947 N N . TYR A 1 112 ? 1.279 -4.285 -7.266 1.00 89.50 112 TYR A N 1
ATOM 948 C CA . TYR A 1 112 ? -0.016 -4.890 -6.966 1.00 89.50 112 TYR A CA 1
ATOM 949 C C . TYR A 1 112 ? -0.181 -5.181 -5.469 1.00 89.50 112 TYR A C 1
ATOM 951 O O . TYR A 1 112 ? -1.214 -4.850 -4.888 1.00 89.50 112 TYR A O 1
ATOM 959 N N . GLN A 1 113 ? 0.835 -5.747 -4.808 1.00 89.62 113 GLN A N 1
ATOM 960 C CA . GLN A 1 113 ? 0.781 -5.995 -3.362 1.00 89.62 113 GLN A CA 1
ATOM 961 C C . GLN A 1 113 ? 0.598 -4.695 -2.574 1.00 89.62 113 GLN A C 1
ATOM 963 O O . GLN A 1 113 ? -0.253 -4.624 -1.681 1.00 89.62 113 GLN A O 1
ATOM 968 N N . ALA A 1 114 ? 1.336 -3.643 -2.935 1.00 86.31 114 ALA A N 1
ATOM 969 C CA . ALA A 1 114 ? 1.175 -2.336 -2.312 1.00 86.31 114 ALA A CA 1
ATOM 970 C C . ALA A 1 114 ? -0.239 -1.761 -2.548 1.00 86.31 114 ALA A C 1
ATOM 972 O O . ALA A 1 114 ? -0.857 -1.259 -1.605 1.00 86.31 114 ALA A O 1
ATOM 973 N N . ALA A 1 115 ? -0.790 -1.902 -3.761 1.00 87.38 115 ALA A N 1
ATOM 974 C CA . ALA A 1 115 ? -2.150 -1.475 -4.100 1.00 87.38 115 ALA A CA 1
ATOM 975 C C . ALA A 1 115 ? -3.211 -2.220 -3.278 1.00 87.38 115 ALA A C 1
ATOM 977 O O . ALA A 1 115 ? -4.108 -1.598 -2.707 1.00 87.38 115 ALA A O 1
ATOM 978 N N . VAL A 1 116 ? -3.082 -3.542 -3.140 1.00 87.25 116 VAL A N 1
ATOM 979 C CA . VAL A 1 116 ? -3.987 -4.371 -2.333 1.00 87.25 116 VAL A CA 1
ATOM 980 C C . VAL A 1 116 ? -3.976 -3.941 -0.869 1.00 87.25 116 VAL A C 1
ATOM 982 O O . VAL A 1 116 ? -5.041 -3.795 -0.263 1.00 87.25 116 VAL A O 1
ATOM 985 N N . VAL A 1 117 ? -2.796 -3.721 -0.284 1.00 86.75 117 VAL A N 1
ATOM 986 C CA . VAL A 1 117 ? -2.675 -3.277 1.113 1.00 86.75 117 VAL A CA 1
ATOM 987 C C . VAL A 1 117 ? -3.299 -1.894 1.297 1.00 86.75 117 VAL A C 1
ATOM 989 O O . VAL A 1 117 ? -4.096 -1.704 2.221 1.00 86.75 117 VAL A O 1
ATOM 992 N N . PHE A 1 118 ? -3.034 -0.969 0.374 1.00 84.62 118 PHE A N 1
ATOM 993 C CA . PHE A 1 118 ? -3.643 0.358 0.366 1.00 84.62 118 PHE A CA 1
ATOM 994 C C . PHE A 1 118 ? -5.179 0.291 0.299 1.00 84.62 118 PHE A C 1
ATOM 996 O O . PHE A 1 118 ? -5.867 0.887 1.131 1.00 84.62 118 PHE A O 1
ATOM 1003 N N . LEU A 1 119 ? -5.739 -0.495 -0.626 1.00 82.75 119 LEU A N 1
ATOM 1004 C CA . LEU A 1 119 ? -7.185 -0.698 -0.781 1.00 82.75 119 LEU A CA 1
ATOM 1005 C C . LEU A 1 119 ? -7.817 -1.366 0.444 1.00 82.75 119 LEU A C 1
ATOM 1007 O O . LEU A 1 119 ? -8.905 -0.982 0.880 1.00 82.75 119 LEU A O 1
ATOM 1011 N N . LYS A 1 120 ? -7.141 -2.343 1.053 1.00 84.00 120 LYS A N 1
ATOM 1012 C CA . LYS A 1 120 ? -7.602 -2.996 2.286 1.00 84.00 120 LYS A CA 1
ATOM 1013 C C . LYS A 1 120 ? -7.667 -2.009 3.451 1.00 84.00 120 LYS A C 1
ATOM 1015 O O . LYS A 1 120 ? -8.622 -2.024 4.228 1.00 84.00 120 LYS A O 1
ATOM 1020 N N . GLN A 1 121 ? -6.679 -1.131 3.569 1.00 82.12 121 GLN A N 1
ATOM 1021 C CA . GLN A 1 121 ? -6.665 -0.113 4.609 1.00 82.12 121 GLN A CA 1
ATOM 1022 C C . GLN A 1 121 ? -7.717 0.974 4.353 1.00 82.12 121 GLN A C 1
ATOM 1024 O O . GLN A 1 121 ? -8.451 1.349 5.271 1.00 82.12 121 GLN A O 1
ATOM 1029 N N . LYS A 1 122 ? -7.846 1.423 3.100 1.00 81.88 122 LYS A N 1
ATOM 1030 C CA . LYS A 1 122 ? -8.849 2.400 2.669 1.00 81.88 122 LYS A CA 1
ATOM 1031 C C . LYS A 1 122 ? -10.271 1.883 2.878 1.00 81.88 122 LYS A C 1
ATOM 1033 O O . LYS A 1 122 ? -11.067 2.582 3.488 1.00 81.88 122 LYS A O 1
ATOM 1038 N N . SER A 1 123 ? -10.563 0.642 2.493 1.00 80.44 123 SER A N 1
ATOM 1039 C CA . SER A 1 123 ? -11.877 0.018 2.713 1.00 80.44 123 SER A CA 1
ATOM 1040 C C . SER A 1 123 ? -12.201 -0.178 4.196 1.00 80.44 123 SER A C 1
ATOM 1042 O O . SER A 1 123 ? -13.340 0.029 4.602 1.00 80.44 123 SER A O 1
ATOM 1044 N N . LYS A 1 124 ? -11.219 -0.513 5.049 1.00 79.00 124 LYS A N 1
ATOM 1045 C CA . LYS A 1 124 ? -11.418 -0.524 6.510 1.00 79.00 124 LYS A CA 1
ATOM 1046 C C . LYS A 1 124 ? -11.729 0.877 7.040 1.00 79.00 124 LYS A C 1
ATOM 1048 O O . LYS A 1 124 ? -12.583 1.021 7.908 1.00 79.00 124 LYS A O 1
ATOM 1053 N N . GLN A 1 125 ? -11.047 1.902 6.535 1.00 75.88 125 GLN A N 1
ATOM 1054 C CA . GLN A 1 125 ? -11.317 3.289 6.901 1.00 75.88 125 GLN A CA 1
ATOM 1055 C C . GLN A 1 125 ? -12.709 3.741 6.435 1.00 75.88 125 GLN A C 1
ATOM 1057 O O . GLN A 1 125 ? -13.431 4.341 7.224 1.00 75.88 125 GLN A O 1
ATOM 1062 N N . GLU A 1 126 ? -13.091 3.438 5.195 1.00 73.88 126 GLU A N 1
ATOM 1063 C CA . GLU A 1 126 ? -14.428 3.703 4.650 1.00 73.88 126 GLU A CA 1
ATOM 1064 C C . GLU A 1 126 ? -15.494 2.987 5.476 1.00 73.88 126 GLU A C 1
ATOM 1066 O O . GLU A 1 126 ? -16.447 3.623 5.909 1.00 73.88 126 GLU A O 1
ATOM 1071 N N . TRP A 1 127 ? -15.273 1.713 5.817 1.00 74.44 127 TRP A N 1
ATOM 1072 C CA . TRP A 1 127 ? -16.159 0.962 6.703 1.00 74.44 127 TRP A CA 1
ATOM 1073 C C . TRP A 1 127 ? -16.345 1.648 8.057 1.00 74.44 127 TRP A C 1
ATOM 1075 O O . TRP A 1 127 ? -17.471 1.751 8.534 1.00 74.44 127 TRP A O 1
ATOM 1085 N N . LEU A 1 128 ? -15.258 2.076 8.710 1.00 74.00 128 LEU A N 1
ATOM 1086 C CA . LEU A 1 128 ? -15.338 2.768 10.001 1.00 74.00 128 LEU A CA 1
ATOM 1087 C C . LEU A 1 128 ? -16.144 4.066 9.870 1.00 74.00 128 LEU A C 1
ATOM 1089 O O . LEU A 1 128 ? -17.054 4.301 10.657 1.00 74.00 128 LEU A O 1
ATOM 1093 N N . CYS A 1 129 ? -15.86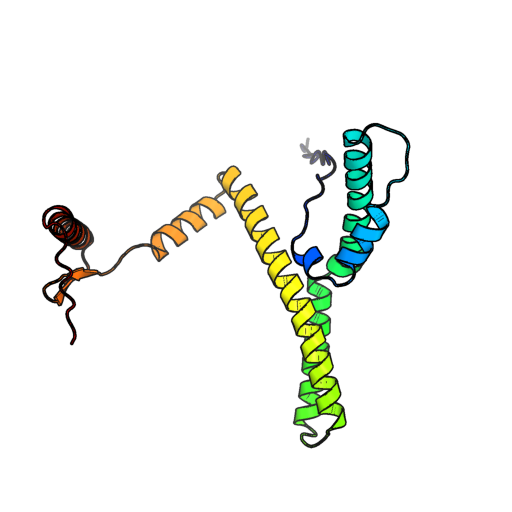5 4.863 8.837 1.00 74.81 129 CYS A N 1
ATOM 1094 C CA . CYS A 1 129 ? -16.589 6.106 8.586 1.00 74.81 129 CYS A CA 1
ATOM 1095 C C . CYS A 1 129 ? -18.079 5.870 8.294 1.00 74.81 129 CYS A C 1
ATOM 1097 O O . CYS A 1 129 ? -18.930 6.551 8.853 1.00 74.81 129 CYS A O 1
ATOM 1099 N N . GLU A 1 130 ? -18.419 4.914 7.434 1.00 72.94 130 GLU A N 1
ATOM 1100 C CA . GLU A 1 130 ? -19.808 4.619 7.074 1.00 72.94 130 GLU A CA 1
ATOM 1101 C C . GLU A 1 130 ? -20.580 3.909 8.188 1.00 72.94 130 GLU A C 1
ATOM 1103 O O . GLU A 1 130 ? -21.799 4.083 8.284 1.00 72.94 130 GLU A O 1
ATOM 1108 N 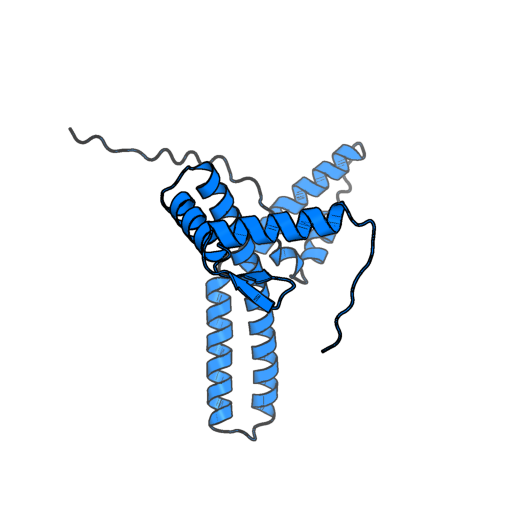N . GLY A 1 131 ? -19.883 3.124 9.013 1.00 67.31 131 GLY A N 1
ATOM 1109 C CA . GLY A 1 131 ? -20.434 2.456 10.187 1.00 67.31 131 GLY A CA 1
ATOM 1110 C C . GLY A 1 131 ? -20.831 3.423 11.291 1.00 67.31 131 GLY A C 1
ATOM 1111 O O . GLY A 1 131 ? -21.901 3.257 11.872 1.00 67.31 131 GLY A O 1
ATOM 1112 N N . ASP A 1 132 ? -20.043 4.475 11.507 1.00 70.19 132 ASP A N 1
ATOM 1113 C CA . ASP A 1 132 ? -20.407 5.556 12.428 1.00 70.19 132 ASP A CA 1
ATOM 1114 C C . ASP A 1 132 ? -21.564 6.417 11.885 1.00 70.19 132 ASP A C 1
ATOM 1116 O O . ASP A 1 132 ? -22.303 7.037 12.649 1.00 70.19 132 ASP A O 1
ATOM 1120 N N . LEU A 1 133 ? -21.762 6.444 10.562 1.00 69.38 133 LEU A N 1
ATOM 1121 C CA . LEU A 1 133 ? -22.717 7.338 9.900 1.00 69.38 133 LEU A CA 1
ATOM 1122 C C . LEU A 1 133 ? -24.128 6.756 9.668 1.00 69.38 133 LEU A C 1
ATOM 1124 O O . LEU A 1 133 ? -24.911 7.389 8.961 1.00 69.38 133 LEU A O 1
ATOM 1128 N N . ASN A 1 134 ? -24.500 5.598 10.239 1.00 74.00 134 ASN A N 1
ATOM 1129 C CA . ASN A 1 134 ? -25.833 4.970 10.062 1.00 74.00 134 ASN A CA 1
ATOM 1130 C C . ASN A 1 134 ? -26.343 5.002 8.599 1.00 74.00 134 ASN A C 1
ATOM 1132 O O . ASN A 1 134 ? -27.521 5.238 8.311 1.00 74.00 134 ASN A O 1
ATOM 1136 N N . THR A 1 135 ? -25.438 4.822 7.636 1.00 80.12 135 THR A N 1
ATOM 1137 C CA . THR A 1 135 ? -25.760 5.015 6.218 1.00 80.12 135 THR A CA 1
ATOM 1138 C C . THR A 1 135 ? -26.606 3.857 5.672 1.00 80.12 135 THR A C 1
ATOM 1140 O O . THR A 1 135 ? -26.577 2.728 6.172 1.00 80.12 135 THR A O 1
ATOM 1143 N N . LYS A 1 136 ? -27.341 4.091 4.573 1.00 80.44 136 LYS A N 1
ATOM 1144 C CA . LYS A 1 136 ? -28.062 3.013 3.862 1.00 80.44 136 LYS A CA 1
ATOM 1145 C C . LYS A 1 136 ? -27.117 1.888 3.422 1.00 80.44 136 LYS A C 1
ATOM 1147 O O . LYS A 1 136 ? -27.500 0.722 3.480 1.00 80.44 136 LYS A O 1
ATOM 1152 N N . PHE A 1 137 ? -25.891 2.228 3.022 1.00 75.38 137 PHE A N 1
ATOM 1153 C CA . PHE A 1 137 ? -24.868 1.257 2.644 1.00 75.38 137 PHE A CA 1
ATOM 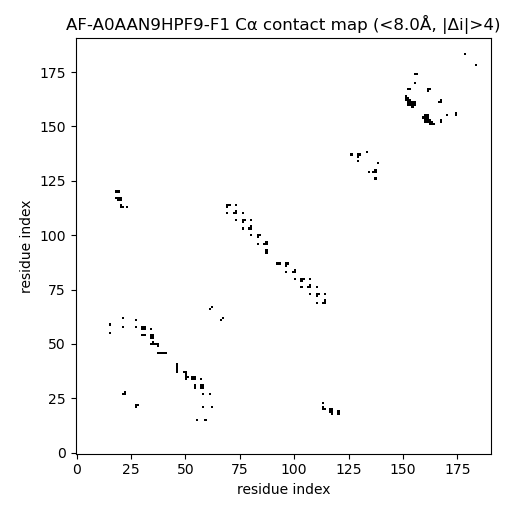1154 C C . PHE A 1 137 ? -24.417 0.400 3.837 1.00 75.38 137 PHE A C 1
ATOM 1156 O O . PHE A 1 137 ? -24.342 -0.824 3.708 1.00 75.38 137 PHE A O 1
ATOM 1163 N N . PHE A 1 138 ? -24.228 0.994 5.021 1.00 78.62 138 PHE A N 1
ATOM 1164 C CA . PHE A 1 138 ? -23.917 0.257 6.250 1.00 78.62 138 PHE A CA 1
ATOM 1165 C C . PHE A 1 138 ? -25.004 -0.769 6.593 1.00 78.62 138 PHE A C 1
ATOM 1167 O O . PHE A 1 138 ? -24.720 -1.959 6.765 1.00 78.62 138 PHE A O 1
ATOM 1174 N N . HIS A 1 139 ? -26.272 -0.348 6.599 1.00 82.56 139 HIS A N 1
ATOM 1175 C CA . HIS A 1 139 ? -27.391 -1.256 6.850 1.00 82.56 139 HIS A CA 1
ATOM 1176 C C . HIS A 1 139 ? -27.522 -2.343 5.773 1.00 82.56 139 HIS A C 1
ATOM 1178 O O . HIS A 1 139 ? -27.793 -3.503 6.098 1.00 82.56 139 HIS A O 1
ATOM 1184 N N . GLN A 1 140 ? -27.285 -2.011 4.500 1.00 85.75 140 GLN A N 1
ATOM 1185 C CA . GLN A 1 140 ? -27.289 -2.987 3.410 1.00 85.75 140 GLN A CA 1
ATOM 1186 C C . GLN A 1 140 ? -26.169 -4.021 3.578 1.00 85.75 140 GLN A C 1
ATOM 1188 O O . GLN A 1 140 ? -26.392 -5.221 3.412 1.00 85.75 140 GLN A O 1
ATOM 1193 N N . THR A 1 141 ? -24.984 -3.586 3.992 1.00 81.50 141 THR A N 1
ATOM 1194 C CA . THR A 1 141 ? -23.837 -4.467 4.208 1.00 81.50 141 THR A CA 1
ATOM 1195 C C . THR A 1 141 ? -24.033 -5.370 5.429 1.00 81.50 141 THR A C 1
ATOM 1197 O O . THR A 1 141 ? -23.710 -6.559 5.366 1.00 81.50 141 THR A O 1
ATOM 1200 N N . ILE A 1 142 ? -24.656 -4.871 6.507 1.00 83.12 142 ILE A N 1
ATOM 1201 C CA . ILE A 1 142 ? -25.109 -5.708 7.633 1.00 83.12 142 ILE A CA 1
ATOM 1202 C C . ILE A 1 142 ? -26.095 -6.773 7.149 1.00 83.12 142 ILE A C 1
ATOM 1204 O O . ILE A 1 142 ? -25.954 -7.938 7.520 1.00 83.12 142 ILE A O 1
ATOM 1208 N N . ARG A 1 143 ? -27.077 -6.412 6.311 1.00 86.50 143 ARG A N 1
ATOM 1209 C CA . ARG A 1 143 ? -28.038 -7.381 5.753 1.00 86.50 143 ARG A CA 1
ATOM 1210 C C . ARG A 1 143 ? -27.335 -8.460 4.933 1.00 86.50 143 ARG A C 1
ATOM 1212 O O . ARG A 1 143 ? -27.621 -9.636 5.135 1.00 86.50 143 ARG A O 1
ATOM 1219 N N . ILE A 1 144 ? -26.387 -8.083 4.073 1.00 87.06 144 ILE A N 1
ATOM 1220 C CA . ILE A 1 144 ? -25.596 -9.033 3.274 1.00 87.06 144 ILE A CA 1
ATOM 1221 C C . ILE A 1 144 ? -24.784 -9.965 4.180 1.00 87.06 144 ILE A C 1
ATOM 1223 O O . ILE A 1 144 ? -24.783 -11.174 3.961 1.00 87.06 144 ILE A O 1
ATOM 1227 N N . ARG A 1 145 ? -24.128 -9.437 5.222 1.00 84.50 145 ARG A N 1
ATOM 1228 C CA . ARG A 1 145 ? -23.381 -10.258 6.190 1.00 84.50 145 ARG A CA 1
ATOM 1229 C C . ARG A 1 145 ? -24.291 -11.216 6.957 1.00 84.50 145 ARG A C 1
ATOM 1231 O O . ARG A 1 145 ? -23.962 -12.392 7.055 1.00 84.50 145 ARG A O 1
ATOM 1238 N N . ARG A 1 146 ? -25.445 -10.748 7.448 1.00 85.50 146 ARG A N 1
ATOM 1239 C CA . ARG A 1 146 ? -26.449 -11.600 8.113 1.00 85.50 146 ARG A CA 1
ATOM 1240 C C . ARG A 1 146 ? -26.952 -12.706 7.191 1.00 85.50 146 ARG A C 1
ATOM 1242 O O . ARG A 1 146 ? -27.117 -13.828 7.643 1.00 85.50 146 ARG A O 1
ATOM 1249 N N . TYR A 1 147 ? -27.166 -12.397 5.913 1.00 85.25 147 TYR A N 1
ATOM 1250 C CA . TYR A 1 147 ? -27.581 -13.383 4.919 1.00 85.25 147 TYR A CA 1
ATOM 1251 C C . TYR A 1 147 ? -26.484 -14.419 4.637 1.00 85.25 147 TYR A C 1
ATOM 1253 O O . TYR A 1 147 ? -26.761 -15.611 4.679 1.00 85.25 147 TYR A O 1
ATOM 1261 N N . ARG A 1 148 ? -25.234 -13.988 4.410 1.00 82.25 148 ARG A N 1
ATOM 1262 C CA . ARG A 1 148 ? -24.094 -14.894 4.163 1.00 82.25 148 ARG A CA 1
ATOM 1263 C C . ARG A 1 148 ? -23.780 -15.798 5.352 1.00 82.25 148 ARG A C 1
ATOM 1265 O O . ARG A 1 148 ? -23.467 -16.962 5.151 1.00 82.25 148 ARG A O 1
ATOM 1272 N N . ASN A 1 149 ? -23.876 -15.270 6.569 1.00 82.06 149 ASN A N 1
ATOM 1273 C CA . ASN A 1 149 ? -23.595 -16.022 7.792 1.00 82.06 149 ASN A CA 1
ATOM 1274 C C . ASN A 1 149 ? -24.813 -16.809 8.295 1.00 82.06 149 ASN A C 1
ATOM 1276 O O . ASN A 1 149 ? -24.755 -17.408 9.368 1.00 82.06 149 ASN A O 1
ATOM 1280 N N . ARG A 1 150 ? -25.933 -16.792 7.562 1.00 81.00 150 ARG A N 1
ATOM 1281 C CA . ARG A 1 150 ? -27.101 -17.581 7.929 1.00 81.00 150 ARG A CA 1
ATOM 1282 C C . ARG A 1 150 ? -26.781 -19.054 7.710 1.00 81.00 150 ARG A C 1
ATOM 1284 O O . ARG A 1 150 ? -26.554 -19.488 6.585 1.00 81.00 150 ARG A O 1
ATOM 1291 N N . ILE A 1 151 ? -26.812 -19.827 8.788 1.00 78.12 151 ILE A N 1
ATOM 1292 C CA . ILE A 1 151 ? -26.725 -21.283 8.717 1.00 78.12 151 ILE A CA 1
ATOM 1293 C C . ILE A 1 151 ? -28.041 -21.791 8.121 1.00 78.12 151 ILE A C 1
ATOM 1295 O O . ILE A 1 151 ? -29.086 -21.715 8.763 1.00 78.12 151 ILE A O 1
ATOM 1299 N N . LEU A 1 152 ? -27.992 -22.238 6.864 1.00 77.88 152 LEU A N 1
ATOM 1300 C CA . LEU A 1 152 ? -29.163 -22.726 6.122 1.00 77.88 152 LEU A CA 1
ATOM 1301 C C . LEU A 1 152 ? -29.428 -24.214 6.350 1.00 77.88 152 LEU A C 1
ATOM 1303 O O . LEU A 1 152 ? -30.547 -24.677 6.156 1.00 77.88 152 LEU A O 1
ATOM 1307 N N . ARG A 1 153 ? -28.391 -24.969 6.713 1.00 79.69 153 ARG A N 1
ATOM 1308 C CA . ARG A 1 153 ? -28.470 -26.410 6.900 1.00 79.69 153 ARG A CA 1
ATOM 1309 C C . ARG A 1 153 ? -27.427 -26.861 7.908 1.00 79.69 153 ARG A C 1
ATOM 1311 O O . ARG A 1 153 ? -26.282 -26.425 7.820 1.00 79.69 153 ARG A O 1
ATOM 1318 N N . ILE A 1 154 ? -27.815 -27.760 8.804 1.00 79.12 154 ILE A N 1
ATOM 1319 C CA . ILE A 1 154 ? -26.884 -28.504 9.659 1.00 79.12 154 ILE A CA 1
ATOM 1320 C C . ILE A 1 154 ? -27.165 -29.998 9.556 1.00 79.12 154 ILE A C 1
ATOM 1322 O O . ILE A 1 154 ? -28.267 -30.401 9.178 1.00 79.12 154 ILE A O 1
ATOM 1326 N N . GLN A 1 155 ? -26.160 -30.805 9.869 1.00 80.44 155 GLN A N 1
ATOM 1327 C CA . GLN A 1 155 ? -26.286 -32.251 9.979 1.00 80.44 155 GLN A CA 1
ATOM 1328 C C . GLN A 1 155 ? -26.106 -32.640 11.446 1.00 80.44 155 GLN A C 1
ATOM 1330 O O . GLN A 1 155 ? -25.126 -32.239 12.068 1.00 80.44 155 GLN A O 1
ATOM 1335 N N . ASP A 1 156 ? -27.074 -33.372 11.985 1.00 75.56 156 ASP A N 1
ATOM 1336 C CA . ASP A 1 156 ? -27.045 -33.906 13.345 1.00 75.56 156 ASP A CA 1
ATOM 1337 C C . ASP A 1 156 ? -26.150 -35.161 13.431 1.00 75.56 156 ASP A C 1
ATOM 1339 O O . ASP A 1 156 ? -25.844 -35.810 12.427 1.00 75.56 156 ASP A O 1
ATOM 1343 N N . THR A 1 157 ? -25.772 -35.517 14.656 1.00 71.00 157 THR A N 1
ATOM 1344 C CA . THR A 1 157 ? -25.065 -36.733 15.084 1.00 71.00 157 THR A CA 1
ATOM 1345 C C . THR A 1 157 ? -25.657 -38.027 14.515 1.00 71.00 157 THR A C 1
ATOM 1347 O O . THR A 1 157 ? -24.919 -38.960 14.218 1.00 71.00 157 THR A O 1
ATOM 1350 N N . ASN A 1 158 ? -26.968 -38.061 14.259 1.00 73.81 158 ASN A N 1
ATOM 1351 C CA . ASN A 1 158 ? -27.666 -39.195 13.642 1.00 73.81 158 ASN A CA 1
ATOM 1352 C C . ASN A 1 158 ? -27.636 -39.191 12.098 1.00 73.81 158 ASN A C 1
ATOM 1354 O O . ASN A 1 158 ? -28.404 -39.910 11.457 1.00 73.81 158 ASN A O 1
ATOM 1358 N N . GLY A 1 159 ? -26.832 -38.322 11.475 1.00 73.75 159 GLY A N 1
ATOM 1359 C CA . GLY A 1 159 ? -26.748 -38.168 10.019 1.00 73.75 159 GLY A CA 1
ATOM 1360 C C . GLY A 1 159 ? -27.950 -37.460 9.381 1.00 73.75 159 GLY A C 1
ATOM 1361 O O . GLY A 1 159 ? -28.034 -37.361 8.156 1.00 73.75 159 GLY A O 1
ATOM 1362 N N . ARG A 1 160 ? -28.892 -36.950 10.186 1.00 77.62 160 ARG A N 1
ATOM 1363 C CA . ARG A 1 160 ? -30.090 -36.253 9.703 1.00 77.62 160 ARG A CA 1
ATOM 1364 C C . ARG A 1 160 ? -29.797 -34.797 9.393 1.00 77.62 160 ARG A C 1
ATOM 1366 O O . ARG A 1 160 ? -29.065 -34.115 10.097 1.00 77.62 160 ARG A O 1
ATOM 1373 N N . VAL A 1 161 ? -30.401 -34.322 8.316 1.00 80.06 161 VAL A N 1
ATOM 1374 C CA . VAL A 1 161 ? -30.183 -32.985 7.784 1.00 80.06 161 VAL A CA 1
ATOM 1375 C C . VAL A 1 161 ? -31.347 -32.091 8.173 1.00 80.06 161 VAL A C 1
ATOM 1377 O O . VAL A 1 161 ? -32.483 -32.343 7.778 1.00 80.06 161 VAL A O 1
ATOM 1380 N N . HIS A 1 162 ? -31.047 -31.004 8.871 1.00 79.19 162 HIS A N 1
ATOM 1381 C CA . HIS A 1 162 ? -32.025 -29.995 9.251 1.00 79.19 162 HIS A CA 1
ATOM 1382 C C . HIS A 1 162 ? -31.836 -28.755 8.390 1.00 79.19 162 HIS A C 1
ATOM 1384 O O . HIS A 1 162 ? -30.742 -28.203 8.319 1.00 79.19 162 HIS A O 1
ATOM 1390 N N . THR A 1 163 ? -32.896 -28.336 7.702 1.00 78.38 163 THR A N 1
ATOM 1391 C CA . THR A 1 163 ? -32.916 -27.125 6.851 1.00 78.38 163 THR A CA 1
ATOM 1392 C C . THR A 1 163 ? -33.865 -26.059 7.409 1.00 78.38 163 THR A C 1
ATOM 1394 O O . THR A 1 163 ? -33.822 -24.900 7.005 1.00 78.38 163 THR A O 1
ATOM 1397 N N . ASN A 1 164 ? -34.724 -26.435 8.361 1.00 83.19 164 ASN A N 1
ATOM 1398 C CA . ASN A 1 164 ? -35.619 -25.507 9.037 1.00 83.19 164 ASN A CA 1
ATOM 1399 C C . ASN A 1 164 ? -34.901 -24.833 10.216 1.00 83.19 164 ASN A C 1
ATOM 1401 O O . ASN A 1 164 ? -34.200 -25.504 10.970 1.00 83.19 164 ASN A O 1
ATOM 1405 N N . GLN A 1 165 ? -35.087 -23.522 10.389 1.00 77.69 165 GLN A N 1
ATOM 1406 C CA . GLN A 1 165 ? -34.361 -22.723 11.381 1.00 77.69 165 GLN A CA 1
ATOM 1407 C C . GLN A 1 165 ? -34.616 -23.215 12.813 1.00 77.69 165 GLN A C 1
ATOM 1409 O O . GLN A 1 165 ? -33.671 -23.321 13.588 1.00 77.69 165 GLN A O 1
ATOM 1414 N N . ASP A 1 166 ? -35.858 -23.580 13.131 1.00 82.38 166 ASP A N 1
ATOM 1415 C CA . ASP A 1 166 ? -36.231 -24.065 14.466 1.00 82.38 166 ASP A CA 1
ATOM 1416 C C . ASP A 1 166 ? -35.581 -25.420 14.773 1.00 82.38 166 ASP A C 1
ATOM 1418 O O . ASP A 1 166 ? -35.057 -25.644 15.860 1.00 82.38 166 ASP A O 1
ATOM 1422 N N . GLN A 1 167 ? -35.519 -26.300 13.769 1.00 80.38 167 GLN A N 1
ATOM 1423 C CA . GLN A 1 167 ? -34.850 -27.597 13.886 1.00 80.38 167 GLN A CA 1
ATOM 1424 C C . GLN A 1 167 ? -33.329 -27.450 13.995 1.00 80.38 167 GLN A C 1
ATOM 1426 O O . GLN A 1 167 ? -32.691 -28.202 14.723 1.00 80.38 167 GLN A O 1
ATOM 1431 N N . ILE A 1 168 ? -32.748 -26.473 13.289 1.00 82.31 168 ILE A N 1
ATOM 1432 C CA . ILE A 1 168 ? -31.324 -26.135 13.386 1.00 82.31 168 ILE A CA 1
ATOM 1433 C C . ILE A 1 168 ? -30.991 -25.685 14.814 1.00 82.31 168 ILE A C 1
ATOM 1435 O O . ILE A 1 168 ? -30.006 -26.151 15.376 1.00 82.31 168 ILE A O 1
ATOM 1439 N N . VAL A 1 169 ? -31.811 -24.811 15.412 1.00 83.88 169 VAL A N 1
ATOM 1440 C CA . VAL A 1 169 ? -31.621 -24.353 16.800 1.00 83.88 169 VAL A CA 1
ATOM 1441 C C . VAL A 1 169 ? -31.734 -25.522 17.776 1.00 83.88 169 VAL A C 1
ATOM 1443 O O . VAL A 1 169 ? -30.858 -25.684 18.620 1.00 83.88 169 VAL A O 1
ATOM 1446 N N . GLN A 1 170 ? -32.753 -26.370 17.623 1.00 84.25 170 GLN A N 1
ATOM 1447 C CA . GLN A 1 170 ? -32.960 -27.517 18.502 1.00 84.25 170 GLN A CA 1
ATOM 1448 C C . GLN A 1 170 ? -31.790 -28.510 18.454 1.00 84.25 170 GLN A C 1
ATOM 1450 O O . GLN A 1 170 ? -31.265 -28.882 19.500 1.00 84.25 170 GLN A O 1
ATOM 1455 N N . ALA A 1 171 ? -31.325 -28.883 17.261 1.00 81.75 171 ALA A N 1
ATOM 1456 C CA . ALA A 1 171 ? -30.180 -29.781 17.122 1.00 81.75 171 ALA A CA 1
ATOM 1457 C C . ALA A 1 171 ? -28.871 -29.144 17.633 1.00 81.75 171 ALA A C 1
ATOM 1459 O O . ALA A 1 171 ? -28.037 -29.837 18.212 1.00 81.75 171 ALA A O 1
ATOM 1460 N N . PHE A 1 172 ? -28.700 -27.820 17.512 1.00 81.19 172 PHE A N 1
ATOM 1461 C CA . PHE A 1 172 ? -27.589 -27.108 18.155 1.00 81.19 172 PHE A CA 1
ATOM 1462 C C . PHE A 1 172 ? -27.657 -27.184 19.685 1.00 81.19 172 PHE A C 1
ATOM 1464 O O . PHE A 1 172 ? -26.645 -27.448 20.335 1.00 81.19 172 PHE A O 1
ATOM 1471 N N . GLU A 1 173 ? -28.832 -26.949 20.270 1.00 84.50 173 GLU A N 1
ATOM 1472 C CA . GLU A 1 173 ? -29.024 -27.047 21.716 1.00 84.50 173 GLU A CA 1
ATOM 1473 C C . GLU A 1 173 ? -28.793 -28.465 22.232 1.00 84.50 173 GLU A C 1
ATOM 1475 O O . GLU A 1 173 ? -28.134 -28.631 23.252 1.00 84.50 173 GLU A O 1
ATOM 1480 N N . GLU A 1 174 ? -29.329 -29.479 21.554 1.00 83.94 174 GLU A N 1
ATOM 1481 C CA . GLU A 1 174 ? -29.155 -30.888 21.917 1.00 83.94 174 GLU A CA 1
ATOM 1482 C C . GLU A 1 174 ? -27.682 -31.299 21.840 1.00 83.94 174 GLU A C 1
ATOM 1484 O O . GLU A 1 174 ? -27.162 -31.887 22.790 1.00 83.94 174 GLU A O 1
ATOM 1489 N N . TYR A 1 175 ? -26.981 -30.892 20.777 1.00 81.50 175 TYR A N 1
ATOM 1490 C CA . TYR A 1 175 ? -25.545 -31.112 20.637 1.00 81.50 175 TYR A CA 1
ATOM 1491 C C . TYR A 1 175 ? -24.753 -30.488 21.792 1.00 81.50 175 TYR A C 1
ATOM 1493 O O . TYR A 1 175 ? -23.964 -31.176 22.436 1.00 81.50 175 TYR A O 1
ATOM 1501 N N . TYR A 1 176 ? -24.977 -29.206 22.106 1.00 80.88 176 TYR A N 1
ATOM 1502 C CA . TYR A 1 176 ? -24.240 -28.538 23.184 1.00 80.88 176 TYR A CA 1
ATOM 1503 C C . TYR A 1 176 ? -24.655 -29.012 24.582 1.00 80.88 176 TYR A C 1
ATOM 1505 O O . TYR A 1 176 ? -23.801 -29.084 25.462 1.00 80.88 176 TYR A O 1
ATOM 1513 N N . LYS A 1 177 ? -25.922 -29.387 24.802 1.00 84.00 177 LYS A N 1
ATOM 1514 C CA . LYS A 1 177 ? -26.372 -30.028 26.050 1.00 84.00 177 LYS A CA 1
ATOM 1515 C C . LYS A 1 177 ? -25.659 -31.358 26.252 1.00 84.00 177 LYS A C 1
ATOM 1517 O O . LYS A 1 177 ? -25.184 -31.606 27.355 1.00 84.00 177 LYS A O 1
ATOM 1522 N N . CYS A 1 178 ? -25.536 -32.172 25.206 1.00 79.88 178 CYS A N 1
ATOM 1523 C CA . CYS A 1 178 ? -24.787 -33.423 25.257 1.00 79.88 178 CYS A CA 1
ATOM 1524 C C . CYS A 1 178 ? -23.292 -33.162 25.508 1.00 79.88 178 CYS A C 1
ATOM 1526 O O . CYS A 1 178 ? -22.727 -33.701 26.454 1.00 79.88 178 CYS A O 1
ATOM 1528 N N . LEU A 1 179 ? -22.686 -32.239 24.751 1.00 81.44 179 LEU A N 1
ATOM 1529 C CA . LEU A 1 179 ? -21.271 -31.870 24.862 1.00 81.44 179 LEU A CA 1
ATOM 1530 C C . LEU A 1 179 ? -20.881 -31.326 26.247 1.00 81.44 179 LEU A C 1
ATOM 1532 O O . LEU A 1 179 ? -19.761 -31.544 26.696 1.00 81.44 179 LEU A O 1
ATOM 1536 N N . LEU A 1 180 ? -21.772 -30.566 26.893 1.00 81.56 180 LEU A N 1
ATOM 1537 C CA . LEU A 1 180 ? -21.502 -29.909 28.178 1.00 81.56 180 LEU A CA 1
ATOM 1538 C C . LEU A 1 180 ? -21.944 -30.737 29.390 1.00 81.56 180 LEU A C 1
ATOM 1540 O O . LEU A 1 180 ? -21.421 -30.518 30.481 1.00 81.56 180 LEU A O 1
ATOM 1544 N N . SER A 1 181 ? -22.903 -31.653 29.219 1.00 76.44 181 SER A N 1
ATOM 1545 C CA . SER A 1 181 ? -23.362 -32.548 30.292 1.00 76.44 181 SER A CA 1
ATOM 1546 C C . SER A 1 181 ? -22.526 -33.823 30.370 1.00 76.44 181 SER A C 1
ATOM 1548 O O . SER A 1 181 ? -22.334 -34.347 31.465 1.00 76.44 181 SER A O 1
ATOM 1550 N N . ASP A 1 182 ? -22.011 -34.311 29.239 1.00 61.31 182 ASP A N 1
ATOM 1551 C CA . ASP A 1 182 ? -21.091 -35.443 29.208 1.00 61.31 182 ASP A CA 1
ATOM 1552 C C . ASP A 1 182 ? -19.654 -34.909 29.213 1.00 61.31 182 ASP A C 1
ATOM 1554 O O . ASP A 1 182 ? -19.129 -34.421 28.211 1.00 61.31 182 ASP A O 1
ATOM 1558 N N . GLY A 1 183 ? -19.024 -34.928 30.388 1.00 56.94 183 GLY A N 1
ATOM 1559 C CA . GLY A 1 183 ? -17.636 -34.517 30.568 1.00 56.94 183 GLY A CA 1
ATOM 1560 C C . GLY A 1 183 ? -16.692 -35.377 29.729 1.00 56.94 183 GLY A C 1
ATOM 1561 O O . GLY A 1 183 ? -16.211 -36.403 30.192 1.00 56.94 183 GLY A O 1
ATOM 1562 N N . GLY A 1 184 ? -16.409 -34.937 28.502 1.00 51.78 184 GLY A N 1
ATOM 1563 C CA . GLY A 1 184 ? -15.318 -35.430 27.670 1.00 51.78 184 GLY A CA 1
ATOM 1564 C C . GLY A 1 184 ? -15.391 -36.913 27.311 1.00 51.78 184 GLY A C 1
ATOM 1565 O O . GLY A 1 184 ? -14.564 -37.702 27.761 1.00 51.78 184 GLY A O 1
ATOM 1566 N N . LYS A 1 185 ? -16.270 -37.280 26.376 1.00 41.44 185 LYS A N 1
ATOM 1567 C CA . LYS A 1 185 ? -15.998 -38.413 25.481 1.00 41.44 185 LYS A CA 1
ATOM 1568 C C . LYS A 1 185 ? -16.078 -37.951 24.036 1.00 41.44 185 LYS A C 1
ATOM 1570 O O . LYS A 1 185 ? -17.131 -37.937 23.412 1.00 41.44 185 LYS A O 1
ATOM 1575 N N . ALA A 1 186 ? -14.917 -37.556 23.519 1.00 43.28 186 ALA A N 1
ATOM 1576 C CA . ALA A 1 186 ? -14.691 -37.417 22.092 1.00 43.28 186 ALA A CA 1
ATOM 1577 C C . ALA A 1 186 ? -14.952 -38.777 21.430 1.00 43.28 186 ALA A C 1
ATOM 1579 O O . ALA A 1 186 ? -14.116 -39.677 21.493 1.00 43.28 186 ALA A O 1
ATOM 1580 N N . VAL A 1 187 ? -16.123 -38.937 20.817 1.00 41.09 187 VAL A N 1
ATOM 1581 C CA . VAL A 1 187 ? -16.355 -40.027 19.872 1.00 41.09 187 VAL A CA 1
ATOM 1582 C C . VAL A 1 187 ? -15.801 -39.555 18.536 1.00 41.09 187 VAL A C 1
ATOM 1584 O O . VAL A 1 187 ? -16.446 -38.827 17.785 1.00 41.09 187 VAL A O 1
ATOM 1587 N N . VAL A 1 188 ? -14.547 -39.931 18.286 1.00 43.88 188 VAL A N 1
ATOM 1588 C CA . VAL A 1 188 ? -13.970 -39.960 16.943 1.00 43.88 188 VAL A CA 1
ATOM 1589 C C . VAL A 1 188 ? -14.779 -40.987 16.157 1.00 43.88 188 VAL A C 1
ATOM 1591 O O . VAL A 1 188 ? -14.699 -42.178 16.444 1.00 43.88 188 VAL A O 1
ATOM 1594 N N . HIS A 1 189 ? -15.577 -40.532 15.195 1.00 35.94 189 HIS A N 1
ATOM 1595 C CA . HIS A 1 189 ? -16.096 -41.413 14.157 1.00 35.94 189 HIS A CA 1
ATOM 1596 C C . HIS A 1 189 ? -15.178 -41.294 12.938 1.00 35.94 189 HIS A C 1
ATOM 1598 O O . HIS A 1 189 ? -15.245 -40.322 12.189 1.00 35.94 189 HIS A O 1
ATOM 1604 N N . GLU A 1 190 ? -14.281 -42.274 12.796 1.00 31.88 190 GLU A N 1
ATOM 1605 C CA . GLU A 1 190 ? -13.700 -42.652 11.507 1.00 31.88 190 GLU A CA 1
ATOM 1606 C C . GLU A 1 190 ? -14.797 -43.299 10.647 1.00 31.88 190 GLU A C 1
ATOM 1608 O O . GLU A 1 190 ? -15.589 -44.105 11.152 1.00 31.88 190 GLU A O 1
ATOM 1613 N N . GLY A 1 191 ? -14.839 -42.925 9.366 1.00 32.25 191 GLY A N 1
ATOM 1614 C CA . GLY A 1 191 ? -15.774 -43.431 8.359 1.00 32.25 191 GLY A CA 1
ATOM 1615 C C . GLY A 1 191 ? -16.022 -42.426 7.249 1.00 32.25 191 GLY A C 1
ATOM 1616 O O . GLY A 1 191 ? -17.031 -41.700 7.357 1.00 32.25 191 GLY A O 1
#

Mean predicted aligned error: 15.92 Å

Radius of gyration: 28.01 Å; Cα contacts (8 Å, |Δi|>4): 102; chains: 1; bounding box: 57×77×62 Å

Solvent-accessible surface area (backbone atoms only — not comparable to full-atom values): 11251 Å² total; per-residue (Å²): 138,83,85,75,81,76,80,80,80,76,72,69,74,77,74,89,72,88,58,76,39,49,76,74,39,82,63,39,62,56,54,44,61,62,39,51,69,57,85,67,91,69,55,73,69,55,38,51,53,54,17,56,61,46,32,52,60,54,52,52,48,51,41,56,76,70,49,68,55,35,71,59,49,34,49,51,32,46,54,52,37,53,52,47,52,51,53,36,69,79,44,77,82,44,69,66,57,54,52,52,43,55,52,37,49,50,53,28,50,56,43,42,51,36,41,52,45,45,50,55,52,50,50,51,50,50,48,54,56,37,57,76,58,79,32,72,66,41,55,50,50,51,51,51,50,56,58,71,69,49,81,61,64,47,71,46,97,84,74,47,76,30,63,50,68,69,55,38,51,50,51,50,50,52,50,49,50,49,60,69,70,45,84,78,74,87,78,81,78,86,131

Secondary structure (DSSP, 8-state):
-------------PPPPP-GGGGGSHHHHHHHHHHT----SS-HHHHHHHHHHHHHHHHHHHHHHHTTTHHHHHHHHHHHHHHHHHHHHH-TT-HHHHHHHHHHHHHHHHHHHHHHHHHHHHHHHHHHHHHHTT-HHHHHHHHHHHHHT----EE-TTS-EE-SHHHHHHHHHHHHHHHHHS---------

Sequence (191 aa):
MIIQWTTNDNRRGHSFKFLDHLTLDSEFLDTVQHLWRYEGEGCAMFRFMRSLEQIKPGLIDLNQRKYRDIDLKERQARDKLDVIQGMLQDDPMNTHLHKIEKEARKEHYEVYQAAVVFLKQKSKQEWLCEGDLNTKFFHQTIRIRRYRNRILRIQDTNGRVHTNQDQIVQAFEEYYKCLLSDGGKAVVHEG

pLDDT: mean 76.91, std 16.0, range [24.73, 93.88]